Protein AF-A0A8J6U2T8-F1 (afdb_monomer)

InterPro domains:
  IPR003610 Carbohydrate binding module family 5/12 [PF02839] (162-206)
  IPR036573 Carbohydrate-binding module superfamily 5/12 [SSF51055] (162-208)

Solvent-accessible surface area (backbone atoms only — not comparable to full-atom values): 15143 Å² total; per-residue (Å²): 86,35,30,32,63,33,42,68,64,42,46,72,63,34,35,92,80,49,62,88,64,52,73,71,38,78,48,78,32,88,63,67,55,53,56,51,49,44,81,35,64,41,100,82,74,42,78,30,73,89,73,31,51,71,39,79,52,50,52,78,40,68,81,55,32,55,79,68,50,36,28,46,56,46,84,65,91,74,53,77,82,52,29,51,66,46,90,88,52,64,43,76,41,80,89,79,60,29,29,31,44,57,76,43,73,56,52,71,68,56,43,52,50,50,54,49,52,49,52,51,49,52,53,48,52,53,51,51,53,53,49,50,55,52,48,52,52,52,52,36,53,56,54,58,66,55,81,52,60,56,63,45,58,80,46,41,86,63,42,51,68,70,60,68,72,41,78,45,47,60,63,43,54,26,28,42,70,58,89,92,46,77,45,45,30,29,26,63,45,69,45,64,37,45,89,87,52,46,58,84,77,32,61,64,40,18,42,78,62,66,55,94,89,64,64,50,53,67,67,84,39,89,53,76,85,42,27,39,38,56,69,44,58,24,12,50,87,41,82,88,41,59,38,31,29,28,68,34,68,65,40,56,64,50,65,83,82,36,49,88,45,38,42,81,106

Foldseek 3Di:
DKKAQAAPVQCVFVCVQCPPPDHRGIDDDPADDQKGWAFDADPVRHTDPVLTDIDRCRRPDPVVQVVSRMAEEDEDDDDPLFKDWDPVAWDQDPVVRHIYTDIDTDDPVVSVVVVVVVVVVVVVVVVVVVCVVVVLVVLLVVLLPDPDLVVNQVVVVSAAADDAQDFDDFSRWHWFDDDPDIFIKTFHHTDGHHPCPGQVQCCLGIDTRDDPPQAAADDQDPDQSNFAAAQRWHAPPDSPHFIKGAHHHSHRDDCVRCVVRIDTD

Radius of gyration: 40.67 Å; Cα contacts (8 Å, |Δi|>4): 423; chains: 1; bounding box: 70×44×110 Å

Structure (mmCIF, N/CA/C/O backbone):
data_AF-A0A8J6U2T8-F1
#
_entry.id   AF-A0A8J6U2T8-F1
#
loop_
_atom_site.group_PDB
_atom_site.id
_atom_site.type_symbol
_atom_site.label_atom_id
_atom_site.label_alt_id
_atom_site.label_comp_id
_atom_site.label_asym_id
_atom_site.label_entity_id
_atom_site.label_seq_id
_atom_site.pdbx_PDB_ins_code
_atom_site.Cartn_x
_atom_site.Cartn_y
_atom_site.Cartn_z
_atom_site.occupancy
_atom_site.B_iso_or_equiv
_atom_site.auth_seq_id
_atom_site.auth_comp_id
_atom_site.auth_asym_id
_atom_site.auth_atom_id
_atom_site.pdbx_PDB_model_num
ATOM 1 N N . MET A 1 1 ? 8.841 12.454 -34.733 1.00 92.50 1 MET A N 1
ATOM 2 C CA . MET A 1 1 ? 10.054 13.278 -34.953 1.00 92.50 1 MET A CA 1
ATOM 3 C C . MET A 1 1 ? 10.560 12.937 -36.341 1.00 92.50 1 MET A C 1
ATOM 5 O O . MET A 1 1 ? 10.479 11.769 -36.691 1.00 92.50 1 MET A O 1
ATOM 9 N N . LYS A 1 2 ? 11.042 13.907 -37.121 1.00 94.69 2 LYS A N 1
ATOM 10 C CA . LYS A 1 2 ? 11.642 13.643 -38.441 1.00 94.69 2 LYS A CA 1
ATOM 11 C C . LYS A 1 2 ? 13.089 14.109 -38.477 1.00 94.69 2 LYS A C 1
ATOM 13 O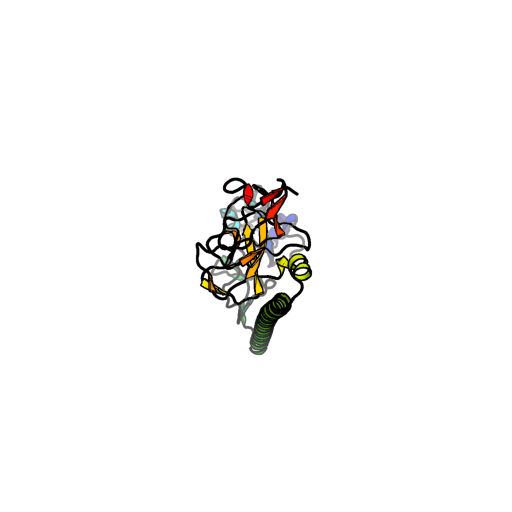 O . LYS A 1 2 ? 13.477 14.946 -37.662 1.00 94.69 2 LYS A O 1
ATOM 18 N N . ALA A 1 3 ? 13.871 13.586 -39.403 1.00 96.56 3 ALA A N 1
ATOM 19 C CA . ALA A 1 3 ? 15.235 14.022 -39.644 1.00 96.56 3 ALA A CA 1
ATOM 20 C C . ALA A 1 3 ? 15.535 14.121 -41.139 1.00 96.56 3 ALA A C 1
ATOM 22 O O . ALA A 1 3 ? 14.747 13.659 -41.960 1.00 96.56 3 ALA A O 1
ATOM 23 N N . ILE A 1 4 ? 16.647 14.773 -41.465 1.00 95.69 4 ILE A N 1
ATOM 24 C CA . ILE A 1 4 ? 17.164 14.974 -42.822 1.00 95.69 4 ILE A CA 1
ATOM 25 C C . ILE A 1 4 ? 18.694 14.947 -42.786 1.00 95.69 4 ILE A C 1
ATOM 27 O O . ILE A 1 4 ? 19.297 15.385 -41.802 1.00 95.69 4 ILE A O 1
ATOM 31 N N . ILE A 1 5 ? 19.321 14.477 -43.865 1.00 96.25 5 ILE A N 1
ATOM 32 C CA . ILE A 1 5 ? 20.756 14.663 -44.112 1.00 96.25 5 ILE A CA 1
ATOM 33 C C . ILE A 1 5 ? 20.942 16.029 -44.777 1.00 96.25 5 ILE A C 1
ATOM 35 O O . ILE A 1 5 ? 20.456 16.251 -45.882 1.00 96.25 5 ILE A O 1
ATOM 39 N N . ALA A 1 6 ? 21.637 16.955 -44.118 1.00 94.06 6 ALA A N 1
ATOM 40 C CA . ALA A 1 6 ? 21.805 18.313 -44.622 1.00 94.06 6 ALA A CA 1
ATOM 41 C C . ALA A 1 6 ? 22.654 18.335 -45.904 1.00 94.06 6 ALA A C 1
ATOM 43 O O . ALA A 1 6 ? 23.868 18.127 -45.857 1.00 94.06 6 ALA A O 1
ATOM 44 N N . THR A 1 7 ? 22.048 18.635 -47.052 1.00 93.19 7 THR A N 1
ATOM 45 C CA . THR A 1 7 ? 22.799 18.836 -48.299 1.00 93.19 7 THR A CA 1
ATOM 46 C C . THR A 1 7 ? 23.376 20.254 -48.388 1.00 93.19 7 THR A C 1
ATOM 48 O O . THR A 1 7 ? 23.010 21.157 -47.628 1.00 93.19 7 THR A O 1
ATOM 51 N N . ALA A 1 8 ? 24.283 20.484 -49.343 1.00 91.50 8 ALA A N 1
ATOM 52 C CA . ALA A 1 8 ? 24.818 21.822 -49.608 1.00 91.50 8 ALA A CA 1
ATOM 53 C C . ALA A 1 8 ? 23.713 22.820 -50.010 1.00 91.50 8 ALA A C 1
ATOM 55 O O . ALA A 1 8 ? 23.707 23.956 -49.531 1.00 91.50 8 ALA A O 1
ATOM 56 N N . LEU A 1 9 ? 22.749 22.379 -50.828 1.00 90.38 9 LEU A N 1
ATOM 57 C CA . LEU A 1 9 ? 21.604 23.193 -51.242 1.00 90.38 9 LEU A CA 1
ATOM 58 C C . LEU A 1 9 ? 20.655 23.453 -50.069 1.00 90.38 9 LEU A C 1
ATOM 60 O O . LEU A 1 9 ? 20.241 24.596 -49.868 1.00 90.38 9 LEU A O 1
ATOM 64 N N . ASP A 1 10 ? 20.371 22.444 -49.239 1.00 91.94 10 ASP A N 1
ATOM 65 C CA . ASP A 1 10 ? 19.533 22.647 -48.055 1.00 91.94 10 ASP A CA 1
ATOM 66 C C . ASP A 1 10 ? 20.149 23.679 -47.118 1.00 91.94 10 ASP A C 1
ATOM 68 O O . ASP A 1 10 ? 19.453 24.575 -46.645 1.00 91.94 10 ASP A O 1
ATOM 72 N N . LYS A 1 11 ? 21.463 23.614 -46.882 1.00 91.56 11 LYS A N 1
ATOM 73 C CA . LYS A 1 11 ? 22.155 24.622 -46.072 1.00 91.56 11 LYS A CA 1
ATOM 74 C C . LYS A 1 11 ? 22.075 26.015 -46.682 1.00 91.56 11 LYS A C 1
ATOM 76 O O . LYS A 1 11 ? 21.844 26.973 -45.950 1.00 91.56 11 LYS A O 1
ATOM 81 N N . GLN A 1 12 ? 22.264 26.138 -47.994 1.00 90.94 12 GLN A N 1
ATOM 82 C CA . GLN A 1 12 ? 22.219 27.426 -48.683 1.00 90.94 12 GLN A CA 1
ATOM 83 C C . GLN A 1 12 ? 20.837 28.084 -48.579 1.00 90.94 12 GLN A C 1
ATOM 85 O O . GLN A 1 12 ? 20.744 29.296 -48.387 1.00 90.94 12 GLN A O 1
ATOM 90 N N . TYR A 1 13 ? 19.767 27.297 -48.700 1.00 90.25 13 TYR A N 1
ATOM 91 C CA . TYR A 1 13 ? 18.408 27.819 -48.844 1.00 90.25 13 TYR A CA 1
ATOM 92 C C . TYR A 1 13 ? 17.542 27.713 -47.583 1.00 90.25 13 TYR A C 1
ATOM 94 O O . TYR A 1 13 ? 16.553 28.436 -47.475 1.00 90.25 13 TYR A O 1
ATOM 102 N N . ASN A 1 14 ? 17.932 26.885 -46.612 1.00 92.50 14 ASN A N 1
ATOM 103 C CA . ASN A 1 14 ? 17.219 26.645 -45.353 1.00 92.50 14 ASN A CA 1
ATOM 104 C C . ASN A 1 14 ? 18.110 26.897 -44.121 1.00 92.50 14 ASN A C 1
ATOM 106 O O . ASN A 1 14 ? 17.902 26.306 -43.057 1.00 92.50 14 ASN A O 1
ATOM 110 N N . ALA A 1 15 ? 19.089 27.804 -44.236 1.00 90.56 15 ALA A N 1
ATOM 111 C CA . ALA A 1 15 ? 20.036 28.149 -43.170 1.00 90.56 15 ALA A CA 1
ATOM 112 C C . ALA A 1 15 ? 19.361 28.505 -41.831 1.00 90.56 15 ALA A C 1
ATOM 114 O O . ALA A 1 15 ? 19.893 28.184 -40.773 1.00 90.56 15 ALA A O 1
ATOM 115 N N . ALA A 1 16 ? 18.163 29.103 -41.859 1.00 91.12 16 ALA A N 1
ATOM 116 C CA . ALA A 1 16 ? 17.398 29.431 -40.653 1.00 91.12 16 ALA A CA 1
ATOM 117 C C . ALA A 1 16 ? 17.015 28.197 -39.806 1.00 91.12 16 ALA A C 1
ATOM 119 O O . ALA A 1 16 ? 16.854 28.316 -38.594 1.00 91.12 16 ALA A O 1
ATOM 120 N N . TYR A 1 17 ? 16.882 27.020 -40.427 1.00 92.06 17 TYR A N 1
ATOM 121 C CA . TYR A 1 17 ? 16.529 25.765 -39.755 1.00 92.06 17 TYR A CA 1
ATOM 122 C C . TYR A 1 17 ? 17.744 24.866 -39.498 1.00 92.06 17 TYR A C 1
ATOM 124 O O . TYR A 1 17 ? 17.791 24.160 -38.488 1.00 92.06 17 TYR A O 1
ATOM 132 N N . LEU A 1 18 ? 18.730 24.888 -40.399 1.00 92.31 18 LEU A N 1
ATOM 133 C CA . LEU A 1 18 ? 19.925 24.046 -40.303 1.00 92.31 18 LEU A CA 1
ATOM 134 C C . LEU A 1 18 ? 21.062 24.694 -39.501 1.00 92.31 18 LEU A C 1
ATOM 136 O O . LEU A 1 18 ? 21.858 23.980 -38.890 1.00 92.31 18 LEU A O 1
ATOM 140 N N . GLY A 1 19 ? 21.117 26.025 -39.433 1.00 88.81 19 GLY A N 1
ATOM 141 C CA . GLY A 1 19 ? 22.146 26.770 -38.710 1.00 88.81 19 GLY A CA 1
ATOM 142 C C . GLY A 1 19 ? 23.559 26.334 -39.107 1.00 88.81 19 GLY A C 1
ATOM 143 O O . GLY A 1 19 ? 23.904 26.294 -40.287 1.00 88.81 19 GLY A O 1
ATOM 144 N N . ASN A 1 20 ? 24.358 25.958 -38.105 1.00 87.56 20 ASN A N 1
ATOM 145 C CA . ASN A 1 20 ? 25.748 25.525 -38.279 1.00 87.56 20 ASN A CA 1
ATOM 146 C C . ASN A 1 20 ? 25.910 24.027 -38.598 1.00 87.56 20 ASN A C 1
ATOM 148 O O . ASN A 1 20 ? 27.036 23.542 -38.573 1.00 87.56 20 ASN A O 1
ATOM 152 N N . ALA A 1 21 ? 24.830 23.286 -38.881 1.00 90.62 21 ALA A N 1
ATOM 153 C CA . ALA A 1 21 ? 24.919 21.869 -39.250 1.00 90.62 21 ALA A CA 1
ATOM 154 C C . ALA A 1 21 ? 25.908 21.666 -40.410 1.00 90.62 21 ALA A C 1
ATOM 156 O O . ALA A 1 21 ? 25.917 22.453 -41.354 1.00 90.62 21 ALA A O 1
ATOM 157 N N . GLU A 1 22 ? 26.757 20.645 -40.363 1.00 93.56 22 GLU A N 1
ATOM 158 C CA . GLU A 1 22 ? 27.705 20.347 -41.443 1.00 93.56 22 GLU A CA 1
ATOM 159 C C . GLU A 1 22 ? 26.996 19.691 -42.636 1.00 93.56 22 GLU A C 1
ATOM 161 O O . GLU A 1 22 ? 25.947 19.064 -42.475 1.00 93.56 22 GLU A O 1
ATOM 166 N N . VAL A 1 23 ? 27.543 19.843 -43.848 1.00 93.88 23 VAL A N 1
ATOM 167 C CA . VAL A 1 23 ? 27.009 19.111 -45.010 1.00 93.88 23 VAL A CA 1
ATOM 168 C C . VAL A 1 23 ? 27.217 17.615 -44.767 1.00 93.88 23 VAL A C 1
ATOM 170 O O . VAL A 1 23 ? 28.311 17.205 -44.397 1.00 93.88 23 VAL A O 1
ATOM 173 N N . GLY A 1 24 ? 26.170 16.813 -44.952 1.00 92.88 24 GLY A N 1
ATOM 174 C CA . GLY A 1 24 ? 26.158 15.381 -44.647 1.00 92.88 24 GLY A CA 1
ATOM 175 C C . GLY A 1 24 ? 25.771 15.043 -43.203 1.00 92.88 24 GLY A C 1
ATOM 176 O O . GLY A 1 24 ? 25.523 13.878 -42.908 1.00 92.88 24 GLY A O 1
ATOM 177 N N . SER A 1 25 ? 25.664 16.032 -42.307 1.00 94.44 25 SER A N 1
ATOM 178 C CA . SER A 1 25 ? 25.195 15.790 -40.938 1.00 94.44 25 SER A CA 1
ATOM 179 C C . SER A 1 25 ? 23.683 15.575 -40.887 1.00 94.44 25 SER A C 1
ATOM 181 O O . SER A 1 25 ? 22.925 16.138 -41.683 1.00 94.44 25 SER A O 1
ATOM 183 N N . ILE A 1 26 ? 23.235 14.768 -39.926 1.00 95.88 26 ILE A N 1
ATOM 184 C CA . ILE A 1 26 ? 21.815 14.499 -39.712 1.00 95.88 26 ILE A CA 1
ATOM 185 C C . ILE A 1 26 ? 21.243 15.546 -38.763 1.00 95.88 26 ILE A C 1
ATOM 187 O O . ILE A 1 26 ? 21.737 15.747 -37.651 1.00 95.88 26 ILE A O 1
ATOM 191 N N . LYS A 1 27 ? 20.166 16.207 -39.189 1.00 95.31 27 LYS A N 1
ATOM 192 C CA . LYS A 1 27 ? 19.421 17.160 -38.367 1.00 95.31 27 LYS A CA 1
ATOM 193 C C . LYS A 1 27 ? 18.057 16.593 -38.013 1.00 95.31 27 LYS A C 1
ATOM 195 O O . LYS A 1 27 ? 17.275 16.274 -38.902 1.00 95.31 27 LYS A O 1
ATOM 200 N N . THR A 1 28 ? 17.748 16.535 -36.720 1.00 94.62 28 THR A N 1
ATOM 201 C CA . THR A 1 28 ? 16.433 16.123 -36.216 1.00 94.62 28 THR A CA 1
ATOM 202 C C . THR A 1 28 ? 15.527 17.325 -35.948 1.00 94.62 28 THR A C 1
ATOM 204 O O . THR A 1 28 ? 15.965 18.417 -35.573 1.00 94.62 28 THR A O 1
ATOM 207 N N . PHE A 1 29 ? 14.228 17.106 -36.127 1.00 93.62 29 PHE A N 1
ATOM 208 C CA . PHE A 1 29 ? 13.167 18.084 -35.953 1.00 93.62 29 PHE A CA 1
ATOM 209 C C . PHE A 1 29 ? 12.038 17.471 -35.117 1.00 93.62 29 PHE A C 1
ATOM 211 O O . PHE A 1 29 ? 11.291 16.596 -35.567 1.00 93.62 29 PHE A O 1
ATOM 218 N N . ILE A 1 30 ? 11.885 17.958 -33.879 1.00 91.88 30 ILE A N 1
ATOM 219 C CA . ILE A 1 30 ? 10.731 17.629 -33.018 1.00 91.88 30 ILE A CA 1
ATOM 220 C C . ILE A 1 30 ? 9.443 18.184 -33.640 1.00 91.88 30 ILE A C 1
ATOM 222 O O . ILE A 1 30 ? 8.387 17.560 -33.574 1.00 91.88 30 ILE A O 1
ATOM 226 N N . ARG A 1 31 ? 9.538 19.357 -34.273 1.00 89.88 31 ARG A N 1
ATOM 227 C CA . ARG A 1 31 ? 8.462 19.988 -35.039 1.00 89.88 31 ARG A CA 1
ATOM 228 C C . ARG A 1 31 ? 8.982 20.321 -36.425 1.00 89.88 31 ARG A C 1
ATOM 230 O O . ARG A 1 31 ? 10.058 20.902 -36.541 1.00 89.88 31 ARG A O 1
ATOM 237 N N . MET A 1 32 ? 8.197 19.989 -37.443 1.00 91.00 32 MET A N 1
ATOM 238 C CA . MET A 1 32 ? 8.563 20.282 -38.824 1.00 91.00 32 MET A CA 1
ATOM 239 C C . MET A 1 32 ? 8.721 21.795 -39.060 1.00 91.00 32 MET A C 1
ATOM 241 O O . MET A 1 32 ? 7.930 22.574 -38.504 1.00 91.00 32 MET A O 1
ATOM 245 N N . PRO A 1 33 ? 9.713 22.210 -39.875 1.00 91.31 33 PRO A N 1
ATOM 246 C CA . PRO A 1 33 ? 9.855 23.585 -40.346 1.00 91.31 33 PRO A CA 1
ATOM 247 C C . PRO A 1 33 ? 8.539 24.125 -40.912 1.00 91.31 33 PRO A C 1
ATOM 249 O O . PRO A 1 33 ? 7.808 23.396 -41.581 1.00 91.31 33 PRO A O 1
ATOM 252 N N . LYS A 1 34 ? 8.222 25.397 -40.632 1.00 88.81 34 LYS A N 1
ATOM 253 C CA . LYS A 1 34 ? 7.018 26.046 -41.185 1.00 88.81 34 LYS A CA 1
ATOM 254 C C . LYS A 1 34 ? 7.140 26.200 -42.699 1.00 88.81 34 LYS A C 1
ATOM 256 O O . LYS A 1 34 ? 6.213 25.876 -43.425 1.00 88.81 34 LYS A O 1
ATOM 261 N N . ASP A 1 35 ? 8.325 26.598 -43.131 1.00 89.00 35 ASP A N 1
ATOM 262 C CA . ASP A 1 35 ? 8.716 26.762 -44.521 1.00 89.00 35 ASP A CA 1
ATOM 263 C C . ASP A 1 35 ? 9.915 25.873 -44.815 1.00 89.00 35 ASP A C 1
ATOM 265 O O . ASP A 1 35 ? 10.810 25.752 -43.981 1.00 89.00 35 ASP A O 1
ATOM 269 N N . TRP A 1 36 ? 9.964 25.294 -46.009 1.00 91.81 36 TRP A N 1
ATOM 270 C CA . TRP A 1 36 ? 11.165 24.641 -46.521 1.00 91.81 36 TRP A CA 1
ATOM 271 C C . TRP A 1 36 ? 11.290 24.901 -48.016 1.00 91.81 36 TRP A C 1
ATOM 273 O O . TRP A 1 36 ? 10.295 24.861 -48.747 1.00 91.81 36 TRP A O 1
ATOM 283 N N . ARG A 1 37 ? 12.512 25.182 -48.463 1.00 91.50 37 ARG A N 1
ATOM 284 C CA . ARG A 1 37 ? 12.869 25.371 -49.865 1.00 91.50 37 ARG A CA 1
ATOM 285 C C . ARG A 1 37 ? 13.627 24.145 -50.355 1.00 91.50 37 ARG A C 1
ATOM 287 O O . ARG A 1 37 ? 14.756 23.911 -49.939 1.00 91.50 37 ARG A O 1
ATOM 294 N N . HIS A 1 38 ? 13.005 23.391 -51.249 1.00 90.75 38 HIS A N 1
ATOM 295 C CA . HIS A 1 38 ? 13.611 22.262 -51.940 1.00 90.75 38 HIS A CA 1
ATOM 296 C C . HIS A 1 38 ? 14.088 22.718 -53.321 1.00 90.75 38 HIS A C 1
ATOM 298 O O . HIS A 1 38 ? 13.307 23.287 -54.088 1.00 90.75 38 HIS A O 1
ATOM 304 N N . ILE A 1 39 ? 15.373 22.515 -53.612 1.00 89.81 39 ILE A N 1
ATOM 305 C CA . ILE A 1 39 ? 15.997 22.917 -54.875 1.00 89.81 39 ILE A CA 1
ATOM 306 C C . ILE A 1 39 ? 16.558 21.692 -55.579 1.00 89.81 39 ILE A C 1
ATOM 308 O O . ILE A 1 39 ? 17.396 20.988 -55.022 1.00 89.81 39 ILE A O 1
ATOM 312 N N . VAL A 1 40 ? 16.132 21.515 -56.825 1.00 88.31 40 VAL A N 1
ATOM 313 C CA . VAL A 1 40 ? 16.680 20.554 -57.780 1.00 88.31 40 VAL A CA 1
ATOM 314 C C . VAL A 1 40 ? 17.373 21.344 -58.883 1.00 88.31 40 VAL A C 1
ATOM 316 O O . VAL A 1 40 ? 16.851 22.358 -59.355 1.00 88.31 40 VAL A O 1
ATOM 319 N N . LEU A 1 41 ? 18.573 20.909 -59.260 1.00 89.38 41 LEU A N 1
ATOM 320 C CA . LEU A 1 41 ? 19.310 21.491 -60.375 1.00 89.38 41 LEU A CA 1
ATOM 321 C C . LEU A 1 41 ? 19.114 20.630 -61.625 1.00 89.38 41 LEU A C 1
ATOM 323 O O . LEU A 1 41 ? 19.088 19.404 -61.528 1.00 89.38 41 LEU A O 1
ATOM 327 N N . ASP A 1 42 ? 18.974 21.276 -62.776 1.00 90.81 42 ASP A N 1
ATOM 328 C CA . ASP A 1 42 ? 18.943 20.620 -64.078 1.00 90.81 42 ASP A CA 1
ATOM 329 C C . ASP A 1 42 ? 20.349 20.180 -64.531 1.00 90.81 42 ASP A C 1
ATOM 331 O O . ASP A 1 42 ? 21.361 20.416 -63.862 1.00 90.81 42 ASP A O 1
ATOM 335 N N . GLU A 1 43 ? 20.424 19.549 -65.703 1.00 91.88 43 GLU A N 1
ATOM 336 C CA . GLU A 1 43 ? 21.676 19.078 -66.313 1.00 91.88 43 GLU A CA 1
ATOM 337 C C . GLU A 1 43 ? 22.716 20.189 -66.569 1.00 91.88 43 GLU A C 1
ATOM 339 O O . GLU A 1 43 ? 23.907 19.903 -66.686 1.00 91.88 43 GLU A O 1
ATOM 344 N N . ASN A 1 44 ? 22.293 21.457 -66.601 1.00 93.06 44 ASN A N 1
ATOM 345 C CA . ASN A 1 44 ? 23.145 22.633 -66.788 1.00 93.06 44 ASN A CA 1
ATOM 346 C C . ASN A 1 44 ? 23.459 23.347 -65.461 1.00 93.06 44 ASN A C 1
ATOM 348 O O . ASN A 1 44 ? 23.949 24.484 -65.462 1.00 93.06 44 ASN A O 1
ATOM 352 N N . ASN A 1 45 ? 23.187 22.693 -64.325 1.00 87.06 45 ASN A N 1
ATOM 353 C CA . ASN A 1 45 ? 23.392 23.218 -62.976 1.00 87.06 45 ASN A CA 1
ATOM 354 C C . ASN A 1 45 ? 22.587 24.510 -62.701 1.00 87.06 45 ASN A C 1
ATOM 356 O O . ASN A 1 45 ? 22.987 25.338 -61.878 1.00 87.06 45 ASN A O 1
ATOM 360 N N . GLN A 1 46 ? 21.465 24.709 -63.403 1.00 89.62 46 GLN A N 1
ATOM 361 C CA . GLN A 1 46 ? 20.488 25.772 -63.144 1.00 89.62 46 GLN A CA 1
ATOM 362 C C . GLN A 1 46 ? 19.321 25.226 -62.319 1.00 89.62 46 GLN A C 1
ATOM 364 O O . GLN A 1 46 ? 19.081 24.028 -62.294 1.00 89.62 46 GLN A O 1
ATOM 369 N N . ILE A 1 47 ? 18.580 26.094 -61.624 1.00 87.69 47 ILE A N 1
ATOM 370 C CA . ILE A 1 47 ? 17.411 25.656 -60.844 1.00 87.69 47 ILE A CA 1
ATOM 371 C C . ILE A 1 47 ? 16.327 25.145 -61.797 1.00 87.69 47 ILE A C 1
ATOM 373 O O . ILE A 1 47 ? 15.749 25.933 -62.554 1.00 87.69 47 ILE A O 1
ATOM 377 N N . ASP A 1 48 ? 15.990 23.862 -61.682 1.00 90.44 48 ASP A N 1
ATOM 378 C CA . ASP A 1 48 ? 14.829 23.288 -62.346 1.00 90.44 48 ASP A CA 1
ATOM 379 C C . ASP A 1 48 ? 13.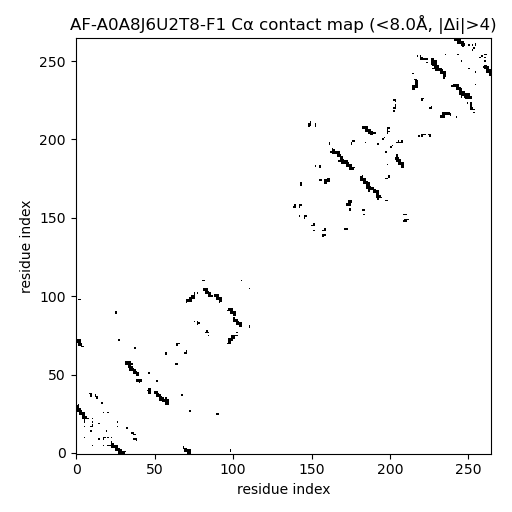565 23.804 -61.648 1.00 90.44 48 ASP A C 1
ATOM 381 O O . ASP A 1 48 ? 13.227 23.407 -60.531 1.00 90.44 48 ASP A O 1
ATOM 385 N N . LYS A 1 49 ? 12.859 24.731 -62.299 1.00 85.44 49 LYS A N 1
ATOM 386 C CA . LYS A 1 49 ? 11.641 25.350 -61.755 1.00 85.44 49 LYS A CA 1
ATOM 387 C C . LYS A 1 49 ? 10.448 24.396 -61.700 1.00 85.44 49 LYS A C 1
ATOM 389 O O . LYS A 1 49 ? 9.500 24.700 -60.982 1.00 85.44 49 LYS A O 1
ATOM 394 N N . ALA A 1 50 ? 10.464 23.301 -62.459 1.00 85.44 50 ALA A N 1
ATOM 395 C CA . ALA A 1 50 ? 9.404 22.298 -62.431 1.00 85.44 50 ALA A CA 1
ATOM 396 C C . ALA A 1 50 ? 9.572 21.345 -61.239 1.00 85.44 50 ALA A C 1
ATOM 398 O O . ALA A 1 50 ? 8.576 20.914 -60.661 1.00 85.44 50 ALA A O 1
ATOM 399 N N . LEU A 1 51 ? 10.819 21.064 -60.850 1.00 83.31 51 LEU A N 1
ATOM 400 C CA . LEU A 1 51 ? 11.169 20.159 -59.748 1.00 83.31 51 LEU A CA 1
ATOM 401 C C . LEU A 1 51 ? 11.604 20.876 -58.457 1.00 83.31 51 LEU A C 1
ATOM 403 O O . LEU A 1 51 ? 11.935 20.218 -57.480 1.00 83.31 51 LEU A O 1
ATOM 407 N N . SER A 1 52 ? 11.604 22.210 -58.418 1.00 87.00 52 SER A N 1
ATOM 408 C CA . SER A 1 52 ? 11.937 22.995 -57.219 1.00 87.00 52 SER A CA 1
ATOM 409 C C . SER A 1 52 ? 10.716 23.706 -56.646 1.00 87.00 52 SER A C 1
ATOM 411 O O . SER A 1 52 ? 9.894 24.249 -57.383 1.00 87.00 52 SER A O 1
ATOM 413 N N . TRP A 1 53 ? 10.624 23.798 -55.318 1.00 87.25 53 TRP A N 1
ATOM 414 C CA . TRP A 1 53 ? 9.527 24.491 -54.633 1.00 87.25 53 TRP A CA 1
ATOM 415 C C . TRP A 1 53 ? 9.955 25.112 -53.301 1.00 87.25 53 TRP A C 1
ATOM 417 O O . TRP A 1 53 ? 10.924 24.709 -52.662 1.00 87.25 53 TRP A O 1
ATOM 427 N N . SER A 1 54 ? 9.188 26.101 -52.846 1.00 80.50 54 SER A N 1
ATOM 428 C CA . SER A 1 54 ? 9.297 26.690 -51.507 1.00 80.50 54 SER A CA 1
ATOM 429 C C . SER A 1 54 ? 7.907 27.050 -50.994 1.00 80.50 54 SER A C 1
ATOM 431 O O . SER A 1 54 ? 7.176 27.732 -51.716 1.00 80.50 54 SER A O 1
ATOM 433 N N . SER A 1 55 ? 7.516 26.616 -49.787 1.00 72.44 55 SER A N 1
ATOM 434 C CA . SER A 1 55 ? 6.158 26.903 -49.288 1.00 72.44 55 SER A CA 1
ATOM 435 C C . SER A 1 55 ? 5.951 26.895 -47.765 1.00 72.44 55 SER A C 1
ATOM 437 O O . SER A 1 55 ? 6.364 25.938 -47.105 1.00 72.44 55 SER A O 1
ATOM 439 N N . ALA A 1 56 ? 5.091 27.835 -47.333 1.00 70.31 56 ALA A N 1
ATOM 440 C CA . ALA A 1 56 ? 4.220 27.915 -46.139 1.00 70.31 56 ALA A CA 1
ATOM 441 C C . ALA A 1 56 ? 3.759 26.607 -45.489 1.00 70.31 56 ALA A C 1
ATOM 443 O O . ALA A 1 56 ? 3.582 26.479 -44.277 1.00 70.31 56 ALA A O 1
ATOM 444 N N . PHE A 1 57 ? 3.414 25.666 -46.361 1.00 67.62 57 PHE A N 1
ATOM 445 C CA . PHE A 1 57 ? 2.592 24.512 -46.025 1.00 67.62 57 PHE A CA 1
ATOM 446 C C . PHE A 1 57 ? 3.416 23.249 -45.808 1.00 67.62 57 PHE A C 1
ATOM 448 O O . PHE A 1 57 ? 2.846 22.210 -45.481 1.00 67.62 57 PHE A O 1
ATOM 455 N N . PHE A 1 58 ? 4.748 23.328 -45.941 1.00 80.19 58 PHE A N 1
ATOM 456 C CA . PHE A 1 58 ? 5.628 22.173 -45.775 1.00 80.19 58 PHE A CA 1
ATOM 457 C C . PHE A 1 58 ? 5.385 21.471 -44.437 1.00 80.19 58 PHE A C 1
ATOM 459 O O . PHE A 1 58 ? 5.344 20.252 -44.378 1.00 80.19 58 PHE A O 1
ATOM 466 N N . ARG A 1 59 ? 5.101 22.219 -43.365 1.00 82.12 59 ARG A N 1
ATOM 467 C CA . ARG A 1 59 ? 4.795 21.645 -42.047 1.00 82.12 59 ARG A CA 1
ATOM 468 C C . ARG A 1 59 ? 3.617 20.663 -42.029 1.00 82.12 59 ARG A C 1
ATOM 470 O O . ARG A 1 59 ? 3.616 19.761 -41.195 1.00 82.12 59 ARG A O 1
ATOM 477 N N . THR A 1 60 ? 2.611 20.875 -42.872 1.00 79.75 60 THR A N 1
ATOM 478 C CA . THR A 1 60 ? 1.337 20.131 -42.873 1.00 79.75 60 THR A CA 1
ATOM 479 C C . THR A 1 60 ? 1.193 19.173 -44.053 1.00 79.75 60 THR A C 1
ATOM 481 O O . THR A 1 60 ? 0.300 18.338 -44.037 1.00 79.75 60 THR A O 1
ATOM 484 N N . ASP A 1 61 ? 2.050 19.297 -45.062 1.00 82.19 61 ASP A N 1
ATOM 485 C CA . ASP A 1 61 ? 2.016 18.517 -46.299 1.00 82.19 61 ASP A CA 1
ATOM 486 C C . ASP A 1 61 ? 3.023 17.358 -46.218 1.00 82.19 61 ASP A C 1
ATOM 488 O O . ASP A 1 61 ? 4.210 17.527 -46.504 1.00 82.19 61 ASP A O 1
ATOM 492 N N . THR A 1 62 ? 2.565 16.195 -45.747 1.00 82.38 62 THR A N 1
ATOM 493 C CA . THR A 1 62 ? 3.418 15.026 -45.477 1.00 82.38 62 THR A CA 1
ATOM 494 C C . THR A 1 62 ? 4.011 14.402 -46.733 1.00 82.38 62 THR A C 1
ATOM 496 O O . THR A 1 62 ? 5.123 13.880 -46.676 1.00 82.38 62 THR A O 1
ATOM 499 N N . ASP A 1 63 ? 3.322 14.498 -47.869 1.00 83.88 63 ASP A N 1
ATOM 500 C CA . ASP A 1 63 ? 3.766 13.894 -49.131 1.00 83.88 63 ASP A CA 1
ATOM 501 C C . ASP A 1 63 ? 5.039 14.574 -49.653 1.00 83.88 63 ASP A C 1
ATOM 503 O O . ASP A 1 63 ? 5.897 13.947 -50.275 1.00 83.88 63 ASP A O 1
ATOM 507 N N . LYS A 1 64 ? 5.228 15.857 -49.318 1.00 85.94 64 LYS A N 1
ATOM 508 C CA . LYS A 1 64 ? 6.447 16.608 -49.646 1.00 85.94 64 LYS A CA 1
ATOM 509 C C . LYS A 1 64 ? 7.628 16.307 -48.732 1.00 85.94 64 LYS A C 1
ATOM 511 O O . LYS A 1 64 ? 8.749 16.672 -49.084 1.00 85.94 64 LYS A O 1
ATOM 516 N N . HIS A 1 65 ? 7.418 15.686 -47.567 1.00 89.62 65 HIS A N 1
ATOM 517 C CA . HIS A 1 65 ? 8.494 15.444 -46.595 1.00 89.62 65 HIS A CA 1
ATOM 518 C C . HIS A 1 65 ? 9.543 14.497 -47.168 1.00 89.62 65 HIS A C 1
ATOM 520 O O . HIS A 1 65 ? 10.710 14.874 -47.224 1.00 89.62 65 HIS A O 1
ATOM 526 N N . ALA A 1 66 ? 9.123 13.331 -47.664 1.00 89.12 66 ALA A N 1
ATOM 527 C CA . ALA A 1 66 ? 10.035 12.330 -48.216 1.00 89.12 66 ALA A CA 1
ATOM 528 C C . ALA A 1 66 ? 10.807 12.865 -49.433 1.00 89.12 66 ALA A C 1
ATOM 530 O O . ALA A 1 66 ? 12.018 12.685 -49.530 1.00 89.12 66 ALA A O 1
ATOM 531 N N . ILE A 1 67 ? 10.126 13.605 -50.317 1.00 88.25 67 ILE A N 1
ATOM 532 C CA . ILE A 1 67 ? 10.745 14.215 -51.504 1.00 88.25 67 ILE A CA 1
ATOM 533 C C . ILE A 1 67 ? 11.804 15.251 -51.101 1.00 88.25 67 ILE A C 1
ATOM 535 O O . ILE A 1 67 ? 12.874 15.325 -51.698 1.00 88.25 67 ILE A O 1
ATOM 539 N N . ALA A 1 68 ? 11.542 16.016 -50.040 1.00 88.94 68 ALA A N 1
ATOM 540 C CA . ALA A 1 68 ? 12.507 16.946 -49.468 1.00 88.94 68 ALA A CA 1
ATOM 541 C C . ALA A 1 68 ? 13.605 16.265 -48.625 1.00 88.94 68 ALA A C 1
ATOM 543 O O . ALA A 1 68 ? 14.414 16.972 -48.033 1.00 88.94 68 ALA A O 1
ATOM 544 N N . GLY A 1 69 ? 13.640 14.930 -48.548 1.00 91.00 69 GLY A N 1
ATOM 545 C CA . GLY A 1 69 ? 14.638 14.167 -47.793 1.00 91.00 69 GLY A CA 1
ATOM 546 C C . GLY A 1 69 ? 14.334 14.010 -46.301 1.00 91.00 69 GLY A C 1
ATOM 547 O O . GLY A 1 69 ? 15.209 13.588 -45.545 1.00 91.00 69 GLY A O 1
ATOM 548 N N . PHE A 1 70 ? 13.120 14.348 -45.858 1.00 94.69 70 PHE A N 1
ATOM 549 C CA . PHE A 1 70 ? 12.693 14.170 -44.473 1.00 94.69 70 PHE A CA 1
ATOM 550 C C . PHE A 1 70 ? 12.042 12.812 -44.252 1.00 94.69 70 PHE A C 1
ATOM 552 O O . PHE A 1 70 ? 10.980 12.520 -44.805 1.00 94.69 70 PHE A O 1
ATOM 559 N N . TYR A 1 71 ? 12.611 12.049 -43.326 1.00 96.31 71 TYR A N 1
ATOM 560 C CA . TYR A 1 71 ? 12.107 10.738 -42.927 1.00 96.31 71 TYR A CA 1
ATOM 561 C C . TYR A 1 71 ? 11.904 10.663 -41.415 1.00 96.31 71 TYR A C 1
ATOM 563 O O . TYR A 1 71 ? 12.420 11.496 -40.664 1.00 96.31 71 TYR A O 1
ATOM 571 N N . ASP A 1 72 ? 11.096 9.708 -40.960 1.00 96.19 72 ASP A N 1
ATOM 572 C CA . ASP A 1 72 ? 10.827 9.532 -39.533 1.00 96.19 72 ASP A CA 1
ATOM 573 C C . ASP A 1 72 ? 12.060 9.035 -38.781 1.00 96.19 72 ASP A C 1
ATOM 575 O O . ASP A 1 72 ? 12.861 8.274 -39.315 1.00 96.19 72 ASP A O 1
ATOM 579 N N . VAL A 1 73 ? 12.207 9.489 -37.535 1.00 97.00 73 VAL A N 1
ATOM 580 C CA . VAL A 1 73 ? 13.207 8.963 -36.601 1.00 97.00 73 VAL A CA 1
ATOM 581 C C . VAL A 1 73 ? 12.553 7.865 -35.776 1.00 97.00 73 VAL A C 1
ATOM 583 O O . VAL A 1 73 ? 11.613 8.138 -35.024 1.00 97.00 73 VAL A O 1
ATOM 586 N N . VAL A 1 74 ? 13.048 6.641 -35.920 1.00 96.69 74 VAL A N 1
ATOM 587 C CA . VAL A 1 74 ? 12.506 5.433 -35.299 1.00 96.69 74 VAL A CA 1
ATOM 588 C C . VAL A 1 74 ? 13.557 4.827 -34.377 1.00 96.69 74 VAL A C 1
ATOM 590 O O . VAL A 1 74 ? 14.674 4.523 -34.796 1.00 96.69 74 VAL A O 1
ATOM 593 N N . VAL A 1 75 ? 13.193 4.634 -33.108 1.00 94.81 75 VAL A N 1
ATOM 594 C CA . VAL A 1 75 ? 14.014 3.864 -32.167 1.00 94.81 75 VAL A CA 1
ATOM 595 C C . VAL A 1 75 ? 13.937 2.391 -32.579 1.00 94.81 75 VAL A C 1
ATOM 597 O O . VAL A 1 75 ? 12.822 1.880 -32.713 1.00 94.81 75 VAL A O 1
ATOM 600 N N . PRO A 1 76 ? 15.074 1.713 -32.816 1.00 94.38 76 PRO A N 1
ATOM 601 C CA . PRO A 1 76 ? 15.065 0.315 -33.228 1.00 94.38 76 PRO A CA 1
ATOM 602 C C . PRO A 1 76 ? 14.477 -0.567 -32.120 1.00 94.38 76 PRO A C 1
ATOM 604 O O . PRO A 1 76 ? 14.518 -0.214 -30.942 1.00 94.38 76 PRO A O 1
ATOM 607 N N . ALA A 1 77 ? 13.959 -1.739 -32.482 1.00 94.62 77 ALA A N 1
ATOM 608 C CA . ALA A 1 77 ? 13.653 -2.767 -31.494 1.00 94.62 77 ALA A CA 1
ATOM 609 C C . ALA A 1 77 ? 14.962 -3.406 -31.004 1.00 94.62 77 ALA A C 1
ATOM 611 O O . ALA A 1 77 ? 15.805 -3.787 -31.813 1.00 94.62 77 ALA A O 1
ATOM 612 N N . TYR A 1 78 ? 15.129 -3.529 -29.689 1.00 94.19 78 TYR A N 1
ATOM 613 C CA . TYR A 1 78 ? 16.298 -4.153 -29.067 1.00 94.19 78 TYR A CA 1
ATOM 614 C C . TYR A 1 78 ? 15.921 -4.759 -27.712 1.00 94.19 78 TYR A C 1
ATOM 616 O O . TYR A 1 78 ? 14.912 -4.382 -27.109 1.00 94.19 78 TYR A O 1
ATOM 624 N N . ASN A 1 79 ? 16.725 -5.701 -27.221 1.00 92.12 79 ASN A N 1
ATOM 625 C CA . ASN A 1 79 ? 16.532 -6.276 -25.893 1.00 92.12 79 ASN A CA 1
ATOM 626 C C . ASN A 1 79 ? 17.178 -5.376 -24.831 1.00 92.12 79 ASN A C 1
ATOM 628 O O . ASN A 1 79 ? 18.392 -5.345 -24.697 1.00 92.12 79 ASN A O 1
ATOM 632 N N . THR A 1 80 ? 16.384 -4.678 -24.024 1.00 89.81 80 THR A N 1
ATOM 633 C CA . THR A 1 80 ? 16.886 -3.705 -23.034 1.00 89.81 80 THR A CA 1
ATOM 634 C C . THR A 1 80 ? 17.779 -4.299 -21.936 1.00 89.81 80 THR A C 1
ATOM 636 O O . THR A 1 80 ? 18.517 -3.559 -21.278 1.00 89.81 80 THR A O 1
ATOM 639 N N . GLN A 1 81 ? 17.736 -5.619 -21.731 1.00 87.06 81 GLN A N 1
ATOM 640 C CA . GLN A 1 81 ? 18.584 -6.314 -20.759 1.00 87.06 81 GLN A CA 1
ATOM 641 C C . GLN A 1 81 ? 19.995 -6.548 -21.300 1.00 87.06 81 GLN A C 1
ATOM 643 O O . GLN A 1 81 ? 20.968 -6.451 -20.556 1.00 87.06 81 GLN A O 1
ATOM 648 N N . THR A 1 82 ? 20.110 -6.834 -22.595 1.00 89.88 82 THR A N 1
ATOM 649 C CA . THR A 1 82 ? 21.352 -7.296 -23.231 1.00 89.88 82 THR A CA 1
ATOM 650 C C . THR A 1 82 ? 21.878 -6.341 -24.287 1.00 89.88 82 THR A C 1
ATOM 652 O O . THR A 1 82 ? 22.993 -6.525 -24.751 1.00 89.88 82 THR A O 1
ATOM 655 N N . GLN A 1 83 ? 21.122 -5.301 -24.628 1.00 94.62 83 GLN A N 1
ATOM 656 C CA . GLN A 1 83 ? 21.431 -4.362 -25.692 1.00 94.62 83 GLN A CA 1
ATOM 657 C C . GLN A 1 83 ? 21.092 -2.922 -25.313 1.00 94.62 83 GLN A C 1
ATOM 659 O O . GLN A 1 83 ? 20.247 -2.646 -24.457 1.00 94.62 83 GLN A O 1
ATOM 664 N N . TYR A 1 84 ? 21.720 -1.990 -26.015 1.00 92.69 84 TYR A N 1
ATOM 665 C CA . TYR A 1 84 ? 21.426 -0.564 -25.972 1.00 92.69 84 TYR A CA 1
ATOM 666 C C . TYR A 1 84 ? 21.556 0.046 -27.364 1.00 92.69 84 TYR A C 1
ATOM 668 O O . TYR A 1 84 ? 22.180 -0.528 -28.251 1.00 92.69 84 TYR A O 1
ATOM 676 N N . TYR A 1 85 ? 20.982 1.228 -27.549 1.00 94.44 85 TYR A N 1
ATOM 677 C CA . TYR A 1 85 ? 21.265 2.063 -28.710 1.00 94.44 85 TYR A CA 1
ATOM 678 C C . TYR A 1 85 ? 21.865 3.384 -28.249 1.00 94.44 85 TYR A C 1
ATOM 680 O O . TYR A 1 85 ? 21.669 3.805 -27.106 1.00 94.44 85 TYR A O 1
ATOM 688 N N . LEU A 1 86 ? 22.593 4.028 -29.152 1.00 91.75 86 LEU A N 1
ATOM 689 C CA . LEU A 1 86 ? 23.265 5.297 -28.909 1.00 91.75 86 LEU A CA 1
ATOM 690 C C . LEU A 1 86 ? 22.521 6.421 -29.645 1.00 91.75 86 LEU A C 1
ATOM 692 O O . LEU A 1 86 ? 22.601 6.493 -30.876 1.00 91.75 86 LEU A O 1
ATOM 696 N N . PRO A 1 87 ? 21.772 7.294 -28.939 1.00 90.06 87 PRO A N 1
ATOM 697 C CA . PRO A 1 87 ? 21.004 8.378 -29.558 1.00 90.06 87 PRO A CA 1
ATOM 698 C C . PRO A 1 87 ? 21.852 9.368 -30.372 1.00 90.06 87 PRO A C 1
ATOM 700 O O . PRO A 1 87 ? 21.331 10.081 -31.229 1.00 90.06 87 PRO A O 1
ATOM 703 N N . GLU A 1 88 ? 23.151 9.440 -30.103 1.00 89.81 88 GLU A N 1
ATOM 704 C CA . GLU A 1 88 ? 24.111 10.277 -30.816 1.00 89.81 88 GLU A CA 1
ATOM 705 C C . GLU A 1 88 ? 24.564 9.688 -32.160 1.00 89.81 88 GLU A C 1
ATOM 707 O O . GLU A 1 88 ? 25.077 10.427 -32.998 1.00 89.81 88 GLU A O 1
ATOM 712 N N . GLN A 1 89 ? 24.341 8.392 -32.402 1.00 93.25 89 GLN A N 1
ATOM 713 C CA . GLN A 1 89 ? 24.744 7.691 -33.628 1.00 93.25 89 GLN A CA 1
ATOM 714 C C . GLN A 1 89 ? 23.564 7.458 -34.579 1.00 93.25 89 GLN A C 1
ATOM 716 O O . GLN A 1 89 ? 23.378 6.371 -35.116 1.00 93.25 89 GLN A O 1
ATOM 721 N N . ILE A 1 90 ? 22.731 8.475 -34.790 1.00 95.56 90 ILE A N 1
ATOM 722 C CA . ILE A 1 90 ? 21.639 8.379 -35.763 1.00 95.56 90 ILE A CA 1
ATOM 723 C C . ILE A 1 90 ? 22.193 8.156 -37.181 1.00 95.56 90 ILE A C 1
ATOM 725 O O . ILE A 1 90 ? 23.157 8.807 -37.583 1.00 95.56 90 ILE A O 1
ATOM 729 N N . TYR A 1 91 ? 21.577 7.264 -37.954 1.00 96.00 91 TYR A N 1
ATOM 730 C CA . TYR A 1 91 ? 21.906 7.021 -39.361 1.00 96.00 91 TYR A CA 1
ATOM 731 C C . TYR A 1 91 ? 20.636 6.848 -40.198 1.00 96.00 91 TYR A C 1
ATOM 733 O O . TYR A 1 91 ? 19.549 6.658 -39.654 1.00 96.00 91 TYR A O 1
ATOM 741 N N . PHE A 1 92 ? 20.761 6.955 -41.523 1.00 97.06 92 PHE A N 1
ATOM 742 C CA . PHE A 1 92 ? 19.651 6.716 -42.445 1.00 97.06 92 PHE A CA 1
ATOM 743 C C . PHE A 1 92 ? 19.652 5.258 -42.911 1.00 97.06 92 PHE A C 1
ATOM 745 O O . PHE A 1 92 ? 20.585 4.825 -43.588 1.00 97.06 92 PHE A O 1
ATOM 752 N N . ASP A 1 93 ? 18.613 4.515 -42.544 1.00 96.19 93 ASP A N 1
ATOM 753 C CA . ASP A 1 93 ? 18.333 3.180 -43.056 1.00 96.19 93 ASP A CA 1
ATOM 754 C C . ASP A 1 93 ? 17.663 3.314 -44.427 1.00 96.19 93 ASP A C 1
ATOM 756 O O . ASP A 1 93 ? 16.496 3.696 -44.551 1.00 96.19 93 ASP A O 1
ATOM 760 N N . VAL A 1 94 ? 18.442 3.023 -45.466 1.00 93.88 94 VAL A N 1
ATOM 761 C CA . VAL A 1 94 ? 18.021 3.139 -46.864 1.00 93.88 94 VAL A CA 1
ATOM 762 C C . VAL A 1 94 ? 16.987 2.091 -47.267 1.00 93.88 94 VAL A C 1
ATOM 764 O O . VAL A 1 94 ? 16.233 2.337 -48.206 1.00 93.88 94 VAL A O 1
ATOM 767 N N . GLU A 1 95 ? 16.939 0.944 -46.588 1.00 95.12 95 GLU A N 1
ATOM 768 C CA . GLU A 1 95 ? 16.008 -0.140 -46.917 1.00 95.12 95 GLU A CA 1
ATOM 769 C C . GLU A 1 95 ? 14.609 0.183 -46.395 1.00 95.12 95 GLU A C 1
ATOM 771 O O . GLU A 1 95 ? 13.619 0.001 -47.104 1.00 95.12 95 GLU A O 1
ATOM 776 N N . ASN A 1 96 ? 14.535 0.726 -45.177 1.00 94.00 96 ASN A N 1
ATOM 777 C CA . ASN A 1 96 ? 13.274 1.066 -44.517 1.00 94.00 96 ASN A CA 1
ATOM 778 C C . ASN A 1 96 ? 12.868 2.540 -44.675 1.00 94.00 96 ASN A C 1
ATOM 780 O O . ASN A 1 96 ? 11.775 2.918 -44.254 1.00 94.00 96 ASN A O 1
ATOM 784 N N . LEU A 1 97 ? 13.723 3.371 -45.285 1.00 94.94 97 LEU A N 1
ATOM 785 C CA . LEU A 1 97 ? 13.519 4.811 -45.481 1.00 94.94 97 LEU A CA 1
ATOM 786 C C . LEU A 1 97 ? 13.200 5.546 -44.169 1.00 94.94 97 LEU A C 1
ATOM 788 O O . LEU A 1 97 ? 12.286 6.369 -44.093 1.00 94.94 97 LEU A O 1
ATOM 792 N N . VAL A 1 98 ? 13.965 5.253 -43.120 1.00 96.44 98 VAL A N 1
ATOM 793 C CA . VAL A 1 98 ? 13.845 5.889 -41.801 1.00 96.44 98 VAL A CA 1
ATOM 794 C C . VAL A 1 98 ? 15.214 6.271 -41.269 1.00 96.44 98 VAL A C 1
ATOM 796 O O . VAL A 1 98 ? 16.233 5.692 -41.631 1.00 96.44 98 VAL A O 1
ATOM 799 N N . PHE A 1 99 ? 15.252 7.244 -40.369 1.00 97.62 99 PHE A N 1
ATOM 800 C CA . PHE A 1 99 ? 16.419 7.447 -39.527 1.00 97.62 99 PHE A CA 1
ATOM 801 C C . PHE A 1 99 ? 16.308 6.564 -38.290 1.00 97.62 99 PHE A C 1
ATOM 803 O O . PHE A 1 99 ? 15.279 6.569 -37.616 1.00 97.62 99 PHE A O 1
ATOM 810 N N . THR A 1 100 ? 17.360 5.827 -37.964 1.00 97.12 100 THR A N 1
ATOM 811 C CA . THR A 1 100 ? 17.386 4.941 -36.797 1.00 97.12 100 THR A CA 1
ATOM 812 C C . THR A 1 100 ? 18.759 4.953 -36.126 1.00 97.12 100 THR A C 1
ATOM 814 O O . THR A 1 100 ? 19.610 5.775 -36.467 1.00 97.12 100 THR A O 1
ATOM 817 N N . TYR A 1 101 ? 18.954 4.099 -35.126 1.00 96.44 101 TYR A N 1
ATOM 818 C CA . TYR A 1 101 ? 20.152 4.049 -34.291 1.00 96.44 101 TYR A CA 1
ATOM 819 C C . TYR A 1 101 ? 20.780 2.656 -34.345 1.00 96.44 101 TYR A C 1
ATOM 821 O O . TYR A 1 101 ? 20.055 1.668 -34.487 1.00 96.44 101 TYR A O 1
ATOM 829 N N . PRO A 1 102 ? 22.112 2.536 -34.243 1.00 95.56 102 PRO A N 1
ATOM 830 C CA . PRO A 1 102 ? 22.758 1.245 -34.116 1.00 95.56 102 PRO A CA 1
ATOM 831 C C . PRO A 1 102 ? 22.406 0.631 -32.762 1.00 95.56 102 PRO A C 1
ATOM 833 O O . PRO A 1 102 ? 22.314 1.326 -31.748 1.00 95.56 102 PRO A O 1
ATOM 836 N N . VAL A 1 103 ? 22.213 -0.684 -32.768 1.00 95.75 103 VAL A N 1
ATOM 837 C CA . VAL A 1 103 ? 22.017 -1.484 -31.562 1.00 95.75 103 VAL A CA 1
ATOM 838 C C . VAL A 1 103 ? 23.334 -2.178 -31.241 1.00 95.75 103 VAL A C 1
ATOM 840 O O . VAL A 1 103 ? 23.952 -2.789 -32.112 1.00 95.75 103 VAL A O 1
ATOM 843 N N . HIS A 1 104 ? 23.752 -2.073 -29.989 1.00 93.56 104 HIS A N 1
ATOM 844 C CA . HIS A 1 104 ? 24.967 -2.665 -29.453 1.00 93.56 104 HIS A CA 1
ATOM 845 C C . HIS A 1 104 ? 24.613 -3.638 -28.338 1.00 93.56 104 HIS A C 1
ATOM 847 O O . HIS A 1 104 ? 23.689 -3.383 -27.568 1.00 93.56 104 HIS A O 1
ATOM 853 N N . ASP A 1 105 ? 25.377 -4.718 -28.221 1.00 94.88 105 ASP A N 1
ATOM 854 C CA . ASP A 1 105 ? 25.257 -5.644 -27.102 1.00 94.88 105 ASP A CA 1
ATOM 855 C C . ASP A 1 105 ? 26.036 -5.111 -25.888 1.00 94.88 105 ASP A C 1
ATOM 857 O O . ASP A 1 105 ? 27.137 -4.567 -26.017 1.00 94.88 105 ASP A O 1
ATOM 861 N N . PHE A 1 106 ? 25.473 -5.279 -24.694 1.00 92.25 106 PHE A N 1
ATOM 862 C CA . PHE A 1 106 ? 26.215 -5.121 -23.450 1.00 92.25 106 PHE A CA 1
ATOM 863 C C . PHE A 1 106 ? 27.276 -6.209 -23.335 1.00 92.25 106 PHE A C 1
ATOM 865 O O . PHE A 1 106 ? 27.087 -7.361 -23.732 1.00 92.25 106 PHE A O 1
ATOM 872 N N . THR A 1 107 ? 28.391 -5.857 -22.713 1.00 95.31 107 THR A N 1
ATOM 873 C CA . THR A 1 107 ? 29.373 -6.843 -22.276 1.00 95.31 107 THR A CA 1
ATOM 874 C C . THR A 1 107 ? 28.802 -7.695 -21.141 1.00 95.31 107 THR A C 1
ATOM 876 O O . THR A 1 107 ? 27.951 -7.249 -20.368 1.00 95.31 107 THR A O 1
ATOM 879 N N . GLN A 1 108 ? 29.319 -8.916 -20.975 1.00 93.06 108 GLN A N 1
ATOM 880 C CA . GLN A 1 108 ? 28.906 -9.786 -19.868 1.00 93.06 108 GLN A CA 1
ATOM 881 C C . GLN A 1 108 ? 29.096 -9.109 -18.499 1.00 93.06 108 GLN A C 1
ATOM 883 O O . GLN A 1 108 ? 28.244 -9.236 -17.629 1.00 93.06 108 GLN A O 1
ATOM 888 N N . ALA A 1 109 ? 30.171 -8.331 -18.328 1.00 94.50 109 ALA A N 1
ATOM 889 C CA . ALA A 1 109 ? 30.439 -7.606 -17.089 1.00 94.50 109 ALA A CA 1
ATOM 890 C C . ALA A 1 109 ? 29.381 -6.528 -16.785 1.00 94.50 109 ALA A C 1
ATOM 892 O O . ALA A 1 109 ? 29.021 -6.334 -15.626 1.00 94.50 109 ALA A O 1
ATOM 893 N N . GLU A 1 110 ? 28.864 -5.841 -17.806 1.00 93.50 110 GLU A N 1
ATOM 894 C CA . GLU A 1 110 ? 27.787 -4.856 -17.645 1.00 93.50 110 GLU A CA 1
ATOM 895 C C . GLU A 1 110 ? 26.451 -5.527 -17.320 1.00 93.50 110 GLU A C 1
ATOM 897 O O . 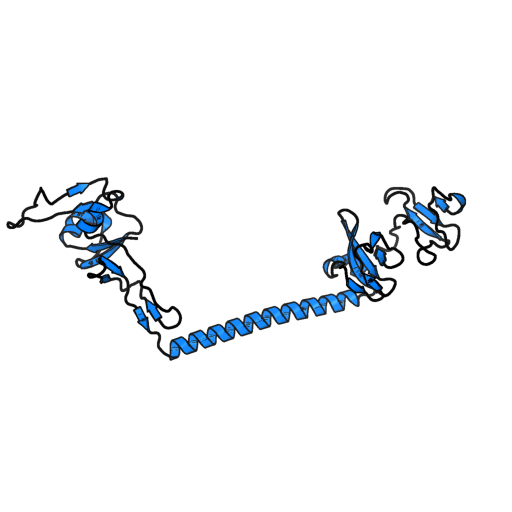GLU A 1 110 ? 25.709 -5.031 -16.473 1.00 93.50 110 GLU A O 1
ATOM 902 N N . ILE A 1 111 ? 26.157 -6.670 -17.948 1.00 92.12 111 ILE A N 1
ATOM 903 C CA . ILE A 1 111 ? 24.970 -7.477 -17.633 1.00 92.12 111 ILE A CA 1
ATOM 904 C C . ILE A 1 111 ? 25.035 -7.957 -16.179 1.00 92.12 111 ILE A C 1
ATOM 906 O O . ILE A 1 111 ? 24.077 -7.783 -15.427 1.00 92.12 111 ILE A O 1
ATOM 910 N N . ASP A 1 112 ? 26.178 -8.497 -15.753 1.00 93.56 112 ASP A N 1
ATOM 911 C CA . ASP A 1 112 ? 26.375 -8.984 -14.387 1.00 93.56 112 ASP A CA 1
ATOM 912 C C . ASP A 1 112 ? 26.275 -7.847 -13.357 1.00 93.56 112 ASP A C 1
ATOM 914 O O . ASP A 1 112 ? 25.681 -8.028 -12.292 1.00 93.56 112 ASP A O 1
ATOM 918 N N . ALA A 1 113 ? 26.812 -6.662 -13.672 1.00 93.00 113 ALA A N 1
ATOM 919 C CA . ALA A 1 113 ? 26.689 -5.478 -12.824 1.00 93.00 113 ALA A CA 1
ATOM 920 C C . ALA A 1 113 ? 25.224 -5.046 -12.665 1.00 93.00 113 ALA A C 1
ATOM 922 O O . ALA A 1 113 ? 24.767 -4.850 -11.540 1.00 93.00 113 ALA A O 1
ATOM 923 N N . LYS A 1 114 ? 24.462 -4.992 -13.764 1.00 90.31 114 LYS A N 1
ATOM 924 C CA . LYS A 1 114 ? 23.025 -4.682 -13.734 1.00 90.31 114 LYS A CA 1
ATOM 925 C C . LYS A 1 114 ? 22.230 -5.686 -12.908 1.00 90.31 114 LYS A C 1
ATOM 927 O O . LYS A 1 114 ? 21.442 -5.280 -12.061 1.00 90.31 114 LYS A O 1
ATOM 932 N N . LEU A 1 115 ? 22.464 -6.982 -13.116 1.00 91.31 115 LEU A N 1
ATOM 933 C CA . LEU A 1 115 ? 21.802 -8.047 -12.356 1.00 91.31 115 LEU A CA 1
ATOM 934 C C . LEU A 1 115 ? 22.141 -7.975 -10.865 1.00 91.31 115 LEU A C 1
ATOM 936 O O . LEU A 1 115 ? 21.298 -8.256 -10.014 1.00 91.31 115 LEU A O 1
ATOM 940 N N . LYS A 1 116 ? 23.380 -7.610 -10.525 1.00 94.88 116 LYS A N 1
ATOM 941 C CA . LYS A 1 116 ? 23.788 -7.403 -9.136 1.00 94.88 116 LYS A CA 1
ATOM 942 C C . LYS A 1 116 ? 23.051 -6.217 -8.514 1.00 94.88 116 LYS A C 1
ATOM 944 O O . LYS A 1 116 ? 22.544 -6.361 -7.404 1.00 94.88 116 LYS A O 1
ATOM 949 N N . ASP A 1 117 ? 22.978 -5.087 -9.209 1.00 94.25 117 ASP A N 1
ATOM 950 C CA . ASP A 1 117 ? 22.272 -3.895 -8.730 1.00 94.25 117 ASP A CA 1
ATOM 951 C C . ASP A 1 117 ? 20.768 -4.156 -8.581 1.00 94.25 117 ASP A C 1
ATOM 953 O O 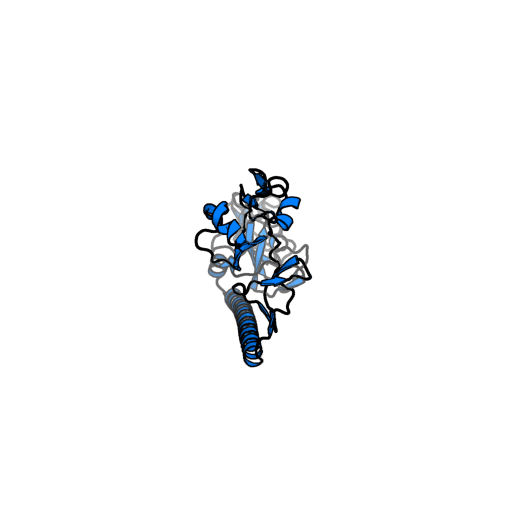. ASP A 1 117 ? 20.175 -3.777 -7.573 1.00 94.25 117 ASP A O 1
ATOM 957 N N . GLU A 1 118 ? 20.160 -4.880 -9.523 1.00 93.31 118 GLU A N 1
ATOM 958 C CA . GLU A 1 118 ? 18.765 -5.324 -9.444 1.00 93.31 118 GLU A CA 1
ATOM 959 C C . GLU A 1 118 ? 18.520 -6.181 -8.198 1.00 93.31 118 GLU A C 1
ATOM 961 O O . GLU A 1 118 ? 17.633 -5.867 -7.407 1.00 93.31 118 GLU A O 1
ATOM 966 N N . LYS A 1 119 ? 19.361 -7.193 -7.951 1.00 94.94 119 LYS A N 1
ATOM 967 C CA . LYS A 1 119 ? 19.259 -8.039 -6.750 1.00 94.94 119 LYS A CA 1
ATOM 968 C C . LYS A 1 119 ? 19.464 -7.264 -5.452 1.00 94.94 119 LYS A C 1
ATOM 970 O O . LYS A 1 119 ? 18.824 -7.568 -4.447 1.00 94.94 119 LYS A O 1
ATOM 975 N N . ILE A 1 120 ? 20.364 -6.281 -5.442 1.00 96.69 120 ILE A N 1
ATOM 976 C CA . ILE A 1 120 ? 20.561 -5.401 -4.283 1.00 96.69 120 ILE A CA 1
ATOM 977 C C . ILE A 1 120 ? 19.300 -4.568 -4.044 1.00 96.69 120 ILE A C 1
ATOM 979 O O . ILE A 1 120 ? 18.853 -4.464 -2.903 1.00 96.69 120 ILE A O 1
ATOM 983 N N . ASN A 1 121 ? 18.707 -4.011 -5.099 1.00 96.19 121 ASN A N 1
ATOM 984 C CA . ASN A 1 121 ? 17.479 -3.227 -5.002 1.00 96.19 121 ASN A CA 1
ATOM 985 C C . ASN A 1 121 ? 16.303 -4.082 -4.523 1.00 96.19 121 ASN A C 1
ATOM 987 O O . ASN A 1 121 ? 15.634 -3.686 -3.575 1.00 96.19 121 ASN A O 1
ATOM 991 N N . GLU A 1 122 ? 16.110 -5.275 -5.087 1.00 96.88 122 GLU A N 1
ATOM 992 C CA . GLU A 1 122 ? 15.095 -6.239 -4.644 1.00 96.88 122 GLU A CA 1
ATOM 993 C C . GLU A 1 122 ? 15.283 -6.600 -3.165 1.00 96.88 122 GLU A C 1
ATOM 995 O O . GLU A 1 122 ? 14.353 -6.489 -2.364 1.00 96.88 122 GLU A O 1
ATOM 1000 N N . SER A 1 123 ? 16.512 -6.948 -2.768 1.00 97.25 123 SER A N 1
ATOM 1001 C CA . SER A 1 123 ? 16.831 -7.256 -1.373 1.00 97.25 123 SER A CA 1
ATOM 1002 C C . SER A 1 123 ? 16.571 -6.071 -0.440 1.00 97.25 123 SER A C 1
ATOM 1004 O O . SER A 1 123 ? 16.144 -6.282 0.696 1.00 97.25 123 SER A O 1
ATOM 1006 N N . ASN A 1 124 ? 16.843 -4.841 -0.877 1.00 97.50 124 ASN A N 1
ATOM 1007 C CA . ASN A 1 124 ? 16.591 -3.638 -0.088 1.00 97.50 124 ASN A CA 1
ATOM 1008 C C . ASN A 1 124 ? 15.092 -3.343 0.025 1.00 97.50 124 ASN A C 1
ATOM 1010 O O . ASN A 1 124 ? 14.633 -3.025 1.119 1.00 97.50 124 ASN A O 1
ATOM 1014 N N . SER A 1 125 ? 14.328 -3.500 -1.057 1.00 96.94 125 SER A N 1
ATOM 1015 C CA . SER A 1 125 ? 12.869 -3.359 -1.052 1.00 96.94 125 SER A CA 1
ATOM 1016 C C . SER A 1 125 ? 12.214 -4.365 -0.107 1.00 96.94 125 SER A C 1
ATOM 1018 O O . SER A 1 125 ? 11.451 -3.960 0.767 1.00 96.94 125 SER A O 1
ATOM 1020 N N . LEU A 1 126 ? 12.590 -5.646 -0.195 1.00 97.44 126 LEU A N 1
ATOM 1021 C CA . LEU A 1 126 ? 12.091 -6.687 0.710 1.00 97.44 126 LEU A CA 1
ATOM 1022 C C . LEU A 1 126 ? 12.462 -6.397 2.169 1.00 97.44 126 LEU A C 1
ATOM 1024 O O . LEU A 1 126 ? 11.654 -6.569 3.079 1.00 97.44 126 LEU A O 1
ATOM 1028 N N . LYS A 1 127 ? 13.694 -5.932 2.410 1.00 97.50 127 LYS A N 1
ATOM 1029 C CA . LYS A 1 127 ? 14.132 -5.528 3.749 1.00 97.50 127 LYS A CA 1
ATOM 1030 C C . LYS A 1 127 ? 13.281 -4.378 4.290 1.00 97.50 127 LYS A C 1
ATOM 1032 O O . LYS A 1 127 ? 12.918 -4.415 5.461 1.00 97.50 127 LYS A O 1
ATOM 1037 N N . GLN A 1 128 ? 12.982 -3.373 3.469 1.00 97.62 128 GLN A N 1
ATOM 1038 C CA . GLN A 1 128 ? 12.165 -2.223 3.858 1.00 97.62 128 GLN A CA 1
ATOM 1039 C C . GLN A 1 128 ? 10.743 -2.661 4.238 1.00 97.62 128 GLN A C 1
ATOM 1041 O O . GLN A 1 128 ? 10.240 -2.258 5.283 1.00 97.62 128 GLN A O 1
ATOM 1046 N N . GLU A 1 129 ? 10.136 -3.532 3.430 1.00 97.81 129 GLU A N 1
ATOM 1047 C CA . GLU A 1 129 ? 8.808 -4.098 3.683 1.00 97.81 129 GLU A CA 1
ATOM 1048 C C . GLU A 1 129 ? 8.779 -4.905 4.986 1.00 97.81 129 GLU A C 1
ATOM 1050 O O . GLU A 1 129 ? 7.922 -4.683 5.841 1.00 97.81 129 GLU A O 1
ATOM 1055 N N . LEU A 1 130 ? 9.761 -5.786 5.193 1.00 97.56 130 LEU A N 1
ATOM 1056 C CA . LEU A 1 130 ? 9.840 -6.588 6.410 1.00 97.56 130 LEU A CA 1
ATOM 1057 C C . LEU A 1 130 ? 10.056 -5.725 7.659 1.00 97.56 130 LEU A C 1
ATOM 1059 O O . LEU A 1 130 ? 9.507 -6.029 8.717 1.00 97.56 130 LEU A O 1
ATOM 1063 N N . ILE A 1 131 ? 10.860 -4.661 7.558 1.00 98.12 131 ILE A N 1
ATOM 1064 C CA . ILE A 1 131 ? 11.036 -3.698 8.652 1.00 98.12 131 ILE A CA 1
ATOM 1065 C C . ILE A 1 131 ? 9.70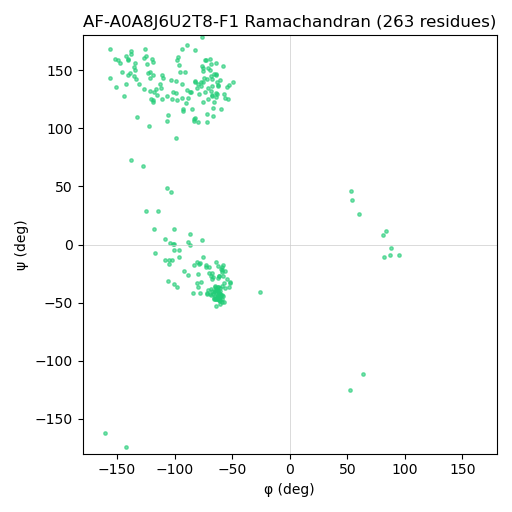2 -3.030 8.976 1.00 98.12 131 ILE A C 1
ATOM 1067 O O . ILE A 1 131 ? 9.355 -2.964 10.150 1.00 98.12 131 ILE A O 1
ATOM 1071 N N . GLN A 1 132 ? 8.955 -2.584 7.963 1.00 97.06 132 GLN A N 1
ATOM 1072 C CA . GLN A 1 132 ? 7.661 -1.934 8.160 1.00 97.06 132 GLN A CA 1
ATOM 1073 C C . GLN A 1 132 ? 6.666 -2.871 8.855 1.00 97.06 132 GLN A C 1
ATOM 1075 O O . GLN A 1 132 ? 6.145 -2.521 9.909 1.00 97.06 132 GLN A O 1
ATOM 1080 N N . GLN A 1 133 ? 6.491 -4.093 8.343 1.00 96.81 133 GLN A N 1
ATOM 1081 C CA . GLN A 1 133 ? 5.583 -5.088 8.931 1.00 96.81 133 GLN A CA 1
ATOM 1082 C C . GLN A 1 133 ? 5.953 -5.425 10.380 1.00 96.81 133 GLN A C 1
ATOM 1084 O O . GLN A 1 133 ? 5.093 -5.510 11.255 1.00 96.81 133 GLN A O 1
ATOM 1089 N N . LYS A 1 134 ? 7.250 -5.613 10.660 1.00 97.00 134 LYS A N 1
ATOM 1090 C CA . LYS A 1 134 ? 7.714 -5.909 12.021 1.00 97.00 134 LYS A CA 1
ATOM 1091 C C . LYS A 1 134 ? 7.538 -4.730 12.966 1.00 97.00 134 LYS A C 1
ATOM 1093 O O . LYS A 1 134 ? 7.207 -4.946 14.127 1.00 97.00 134 LYS A O 1
ATOM 1098 N N . LEU A 1 135 ? 7.780 -3.515 12.486 1.00 97.75 135 LEU A N 1
ATOM 1099 C CA . LEU A 1 135 ? 7.613 -2.305 13.276 1.00 97.75 135 LEU A CA 1
ATOM 1100 C C . LEU A 1 135 ? 6.139 -2.085 13.626 1.00 97.75 135 LEU A C 1
ATOM 1102 O O . LEU A 1 135 ? 5.835 -1.843 14.787 1.00 97.75 135 LEU A O 1
ATOM 1106 N N . GLU A 1 136 ? 5.232 -2.231 12.661 1.00 96.44 136 GLU A N 1
ATOM 1107 C CA . GLU A 1 136 ? 3.784 -2.139 12.888 1.00 96.44 136 GLU A CA 1
ATOM 1108 C C . GLU A 1 136 ? 3.304 -3.177 13.905 1.00 96.44 136 GLU A C 1
ATOM 1110 O O . GLU A 1 136 ? 2.627 -2.821 14.867 1.00 96.44 136 GLU A O 1
ATOM 1115 N N . ALA A 1 137 ? 3.723 -4.438 13.757 1.00 96.25 137 ALA A N 1
ATOM 1116 C CA . ALA A 1 137 ? 3.387 -5.492 14.710 1.00 96.25 137 ALA A CA 1
ATOM 1117 C C . ALA A 1 137 ? 3.912 -5.188 16.125 1.00 96.25 137 ALA A C 1
ATOM 1119 O O . ALA A 1 137 ? 3.184 -5.368 17.097 1.00 96.25 137 ALA A O 1
ATOM 1120 N N . GLN A 1 138 ? 5.146 -4.689 16.247 1.00 97.06 138 GLN A N 1
ATOM 1121 C CA . GLN A 1 138 ? 5.742 -4.334 17.538 1.00 97.06 138 GLN A CA 1
ATOM 1122 C C . GLN A 1 138 ? 5.050 -3.127 18.190 1.00 97.06 138 GLN A C 1
ATOM 1124 O O . GLN A 1 138 ? 4.858 -3.109 19.408 1.00 97.06 138 GLN A O 1
ATOM 1129 N N . ILE A 1 139 ? 4.686 -2.114 17.397 1.00 97.31 139 ILE A N 1
ATOM 1130 C CA . ILE A 1 139 ? 3.934 -0.944 17.869 1.00 97.31 139 ILE A CA 1
ATOM 1131 C C . ILE A 1 139 ? 2.563 -1.387 18.372 1.00 97.31 139 ILE A C 1
ATOM 1133 O O . ILE A 1 139 ? 2.182 -1.009 19.476 1.00 97.31 139 ILE A O 1
ATOM 1137 N N . LEU A 1 140 ? 1.858 -2.223 17.607 1.00 96.62 140 LEU A N 1
ATOM 1138 C CA . LEU A 1 140 ? 0.556 -2.740 18.002 1.00 96.62 140 LEU A CA 1
ATOM 1139 C C . LEU A 1 140 ? 0.643 -3.605 19.266 1.00 96.62 140 LEU A C 1
ATOM 1141 O O . LEU A 1 140 ? -0.169 -3.437 20.168 1.00 96.62 140 LEU A O 1
ATOM 1145 N N . GLU A 1 141 ? 1.628 -4.499 19.364 1.00 96.69 141 GLU A N 1
ATOM 1146 C CA . GLU A 1 141 ? 1.860 -5.307 20.570 1.00 96.69 141 GLU A CA 1
ATOM 1147 C C . GLU A 1 141 ? 2.092 -4.416 21.798 1.00 96.69 141 GLU A C 1
ATOM 1149 O O . GLU A 1 141 ? 1.489 -4.632 22.848 1.00 96.69 141 GLU A O 1
ATOM 1154 N N . SER A 1 142 ? 2.910 -3.372 21.646 1.00 95.94 142 SER A N 1
ATOM 1155 C CA . SER A 1 142 ? 3.191 -2.413 22.720 1.00 95.94 142 SER A CA 1
ATOM 1156 C C . SER A 1 142 ? 1.951 -1.600 23.101 1.00 95.94 142 SER A C 1
ATOM 1158 O O . SER A 1 142 ? 1.707 -1.395 24.286 1.00 95.94 142 SER A O 1
ATOM 1160 N N . ALA A 1 143 ? 1.147 -1.174 22.122 1.00 97.25 143 ALA A N 1
ATOM 1161 C CA . ALA A 1 143 ? -0.110 -0.473 22.364 1.00 97.25 143 ALA A CA 1
ATOM 1162 C C . ALA A 1 143 ? -1.122 -1.378 23.084 1.00 97.25 143 ALA A C 1
ATOM 1164 O O . ALA A 1 143 ? -1.681 -0.987 24.099 1.00 97.25 143 ALA A O 1
ATOM 1165 N N . GLN A 1 144 ? -1.312 -2.622 22.635 1.00 97.75 144 GLN A N 1
ATOM 1166 C CA . GLN A 1 144 ? -2.222 -3.574 23.287 1.00 97.75 144 GLN A CA 1
ATOM 1167 C C . GLN A 1 144 ? -1.803 -3.921 24.722 1.00 97.75 144 GLN A C 1
ATOM 1169 O O . GLN A 1 144 ? -2.663 -4.218 25.550 1.00 97.75 144 GLN A O 1
ATOM 1174 N N . ALA A 1 145 ? -0.504 -3.865 25.026 1.00 96.62 145 ALA A N 1
ATOM 1175 C CA . ALA A 1 145 ? 0.019 -4.055 26.375 1.00 96.62 145 ALA A CA 1
ATOM 1176 C C . ALA A 1 145 ? -0.204 -2.846 27.305 1.00 96.62 145 ALA A C 1
ATOM 1178 O O . ALA A 1 145 ? 0.008 -2.980 28.512 1.00 96.62 145 ALA A O 1
ATOM 1179 N N . GLU A 1 146 ? -0.629 -1.688 26.784 1.00 94.94 146 GLU A N 1
ATOM 1180 C CA . GLU A 1 146 ? -0.935 -0.513 27.600 1.00 94.94 146 GLU A CA 1
ATOM 1181 C C . GLU A 1 146 ? -2.149 -0.782 28.498 1.00 94.94 146 GLU A C 1
ATOM 1183 O O . GLU A 1 146 ? -3.246 -1.126 28.041 1.00 94.94 146 GLU A O 1
ATOM 1188 N N . SER A 1 147 ? -1.940 -0.620 29.799 1.00 92.31 147 SER A N 1
ATOM 1189 C CA . SER A 1 147 ? -2.955 -0.842 30.828 1.00 92.31 147 SER A CA 1
ATOM 1190 C C . SER A 1 147 ? -3.744 0.418 31.170 1.00 92.31 147 SER A C 1
ATOM 1192 O O . SER A 1 147 ? -4.858 0.306 31.678 1.00 92.31 147 SER A O 1
ATOM 1194 N N . ASP A 1 148 ? -3.180 1.597 30.902 1.00 93.69 148 ASP A N 1
ATOM 1195 C CA . ASP A 1 148 ? -3.855 2.869 31.108 1.00 93.69 148 ASP A CA 1
ATOM 1196 C C . ASP A 1 148 ? -4.764 3.187 29.914 1.00 93.69 148 ASP A C 1
ATOM 1198 O O . ASP A 1 148 ? -4.319 3.511 28.810 1.00 93.69 148 ASP A O 1
ATOM 1202 N N . ASP A 1 149 ? -6.069 3.095 30.151 1.00 93.12 149 ASP A N 1
ATOM 1203 C CA . ASP A 1 149 ? -7.097 3.367 29.153 1.00 93.12 149 ASP A CA 1
ATOM 1204 C C . ASP A 1 149 ? -7.061 4.822 28.644 1.00 93.12 149 ASP A C 1
ATOM 1206 O O . ASP A 1 149 ? -7.414 5.062 27.491 1.00 93.12 149 ASP A O 1
ATOM 1210 N N . THR A 1 150 ? -6.571 5.786 29.436 1.00 93.44 150 THR A N 1
ATOM 1211 C CA . THR A 1 150 ? -6.421 7.183 28.983 1.00 93.44 150 THR A CA 1
ATOM 1212 C C . THR A 1 150 ? -5.285 7.329 27.982 1.00 93.44 150 THR A C 1
ATOM 1214 O O . THR A 1 150 ? -5.462 7.949 26.936 1.00 93.44 150 THR A O 1
ATOM 1217 N N . VAL A 1 151 ? -4.151 6.669 28.238 1.00 96.25 151 VAL A N 1
ATOM 1218 C CA . VAL A 1 151 ? -3.017 6.620 27.305 1.00 96.25 151 VAL A CA 1
ATOM 1219 C C . VAL A 1 151 ? -3.411 5.879 26.030 1.00 96.25 151 VAL A C 1
ATOM 1221 O O . VAL A 1 151 ? -3.047 6.296 24.927 1.00 96.25 151 VAL A O 1
ATOM 1224 N N . ALA A 1 152 ? -4.183 4.797 26.156 1.00 96.69 152 ALA A N 1
ATOM 1225 C CA . ALA A 1 152 ? -4.728 4.076 25.014 1.00 96.69 152 ALA A CA 1
ATOM 1226 C C . ALA A 1 152 ? -5.640 4.967 24.158 1.00 96.69 152 ALA A C 1
ATOM 1228 O O . ALA A 1 152 ? -5.514 4.961 22.935 1.00 96.69 152 ALA A O 1
ATOM 1229 N N . LEU A 1 153 ? -6.516 5.748 24.791 1.00 95.19 153 LEU A N 1
ATOM 1230 C CA . LEU A 1 153 ? -7.451 6.642 24.113 1.00 95.19 153 LEU A CA 1
ATOM 1231 C C . LEU A 1 153 ? -6.732 7.809 23.416 1.00 95.19 153 LEU A C 1
ATOM 1233 O O . LEU A 1 153 ? -6.986 8.059 22.237 1.00 95.19 153 LEU A O 1
ATOM 1237 N N . ASP A 1 154 ? -5.749 8.432 24.076 1.00 96.44 154 ASP A N 1
ATOM 1238 C CA . ASP A 1 154 ? -4.882 9.469 23.486 1.00 96.44 154 ASP A CA 1
ATOM 1239 C C . ASP A 1 154 ? -4.130 8.966 22.239 1.00 96.44 154 ASP A C 1
ATOM 1241 O O . ASP A 1 154 ? -3.791 9.741 21.342 1.00 96.44 154 ASP A O 1
ATOM 1245 N N . ASN A 1 155 ? -3.890 7.653 22.161 1.00 96.81 155 ASN A N 1
ATOM 1246 C CA . ASN A 1 155 ? -3.203 6.983 21.060 1.00 96.81 155 ASN A CA 1
ATOM 1247 C C . ASN A 1 155 ? -4.120 6.016 20.289 1.00 96.81 155 ASN A C 1
ATOM 1249 O O . ASN A 1 155 ? -3.631 5.039 19.714 1.00 96.81 155 ASN A O 1
ATOM 1253 N N . GLN A 1 156 ? -5.434 6.275 20.233 1.00 96.94 156 GLN A N 1
ATOM 1254 C CA . GLN A 1 156 ? -6.409 5.335 19.655 1.00 96.94 156 GLN A CA 1
ATOM 1255 C C . GLN A 1 156 ? -6.076 4.890 18.220 1.00 96.94 156 GLN A C 1
ATOM 1257 O O . GLN A 1 156 ? -6.357 3.757 17.839 1.00 96.94 156 GLN A O 1
ATOM 1262 N N . ALA A 1 157 ? -5.409 5.751 17.444 1.00 96.75 157 ALA A N 1
ATOM 1263 C CA . ALA A 1 157 ? -5.016 5.479 16.064 1.00 96.75 157 ALA A CA 1
ATOM 1264 C C . ALA A 1 157 ? -4.012 4.317 15.915 1.00 96.75 157 ALA A C 1
ATOM 1266 O O . ALA A 1 157 ? -3.821 3.827 14.804 1.00 96.75 157 ALA A O 1
ATOM 1267 N N . LEU A 1 158 ? -3.363 3.882 17.004 1.00 97.25 158 LEU A N 1
ATOM 1268 C CA . LEU A 1 158 ? -2.448 2.735 17.011 1.00 97.25 158 LEU A CA 1
ATOM 1269 C C . LEU A 1 158 ? -3.170 1.381 17.080 1.00 97.25 158 LEU A C 1
ATOM 1271 O O . LEU A 1 158 ? -2.549 0.347 16.841 1.00 97.25 158 LEU A O 1
ATOM 1275 N N . TYR A 1 159 ? -4.459 1.370 17.425 1.00 97.94 159 TYR A N 1
ATOM 1276 C CA . TYR A 1 159 ? -5.247 0.149 17.569 1.00 97.94 159 TYR A CA 1
ATOM 1277 C C . TYR A 1 159 ? -5.931 -0.224 16.248 1.00 97.94 159 TYR A C 1
ATOM 1279 O O . TYR A 1 159 ? -6.283 0.658 15.466 1.00 97.94 159 TYR A O 1
ATOM 1287 N N . PRO A 1 160 ? -6.145 -1.517 15.963 1.00 97.81 160 PRO A N 1
ATOM 1288 C CA . PRO A 1 160 ? -6.779 -1.946 14.725 1.00 97.81 160 PRO A CA 1
ATOM 1289 C C . PRO A 1 160 ? -8.273 -1.630 14.759 1.00 97.81 160 PRO A C 1
ATOM 1291 O O . PRO A 1 160 ? -8.869 -1.518 15.833 1.00 97.81 160 PRO A O 1
ATOM 1294 N N . PHE A 1 161 ? -8.895 -1.544 13.586 1.00 98.25 161 PHE A N 1
ATOM 1295 C CA . PHE A 1 161 ? -10.350 -1.546 13.513 1.00 98.25 161 PHE A CA 1
ATOM 1296 C C . PHE A 1 161 ? -10.911 -2.919 13.899 1.00 98.25 161 PHE A C 1
ATOM 1298 O O . PHE A 1 161 ? -10.268 -3.955 13.720 1.00 98.25 161 PHE A O 1
ATOM 1305 N N . TRP A 1 162 ? -12.116 -2.916 14.458 1.00 98.44 162 TRP A N 1
ATOM 1306 C CA . TRP A 1 162 ? -12.893 -4.121 14.682 1.00 98.44 162 TRP A CA 1
ATOM 1307 C C . TRP A 1 162 ? -13.211 -4.788 13.340 1.00 98.44 162 TRP A C 1
ATOM 1309 O O . TRP A 1 162 ? -13.608 -4.125 12.381 1.00 98.44 162 TRP A O 1
ATOM 1319 N N . GLU A 1 163 ? -13.059 -6.107 13.288 1.00 98.25 163 GLU A N 1
ATOM 1320 C CA . GLU A 1 163 ? -13.306 -6.922 12.101 1.00 98.25 163 GLU A CA 1
ATOM 1321 C C . GLU A 1 163 ? -14.109 -8.170 12.477 1.00 98.25 163 GLU A C 1
ATOM 1323 O O . GLU A 1 163 ? -13.989 -8.688 13.588 1.00 98.25 163 GLU A O 1
ATOM 1328 N N . VAL A 1 164 ? -14.918 -8.675 11.541 1.00 98.31 164 VAL A N 1
ATOM 1329 C CA . VAL A 1 164 ? -15.717 -9.903 11.696 1.00 98.31 164 VAL A CA 1
ATOM 1330 C C . VAL A 1 164 ? -14.827 -11.143 11.577 1.00 98.31 164 VAL A C 1
ATOM 1332 O O . VAL A 1 164 ? -13.959 -11.211 10.710 1.00 98.31 164 VAL A O 1
ATOM 1335 N N . GLY A 1 165 ? -15.071 -12.162 12.406 1.00 98.12 165 GLY A N 1
ATOM 1336 C CA . GLY A 1 165 ? -14.323 -13.422 12.384 1.00 98.12 165 GLY A CA 1
ATOM 1337 C C . GLY A 1 165 ? -12.981 -13.379 13.120 1.00 98.12 165 GLY A C 1
ATOM 1338 O O . GLY A 1 165 ? -12.224 -14.348 13.058 1.00 98.12 165 GLY A O 1
ATOM 1339 N N . VAL A 1 166 ? -12.687 -12.293 13.840 1.00 98.31 166 VAL A N 1
ATOM 1340 C CA . VAL A 1 166 ? -11.478 -12.154 14.659 1.00 98.31 166 VAL A CA 1
ATOM 1341 C C . VAL A 1 166 ? -11.742 -12.679 16.067 1.00 98.31 166 VAL A C 1
ATOM 1343 O O . VAL A 1 166 ? -12.758 -12.372 16.691 1.00 98.31 166 VAL A O 1
ATOM 1346 N N . ALA A 1 167 ? -10.816 -13.491 16.578 1.00 98.31 167 ALA A N 1
ATOM 1347 C CA . ALA A 1 167 ? -10.841 -13.955 17.958 1.00 98.31 167 ALA A CA 1
ATOM 1348 C C . ALA A 1 167 ? -10.207 -12.900 18.875 1.00 98.31 167 ALA A C 1
ATOM 1350 O O . ALA A 1 167 ? -8.987 -12.737 18.889 1.00 98.31 167 ALA A O 1
ATOM 1351 N N . TYR A 1 168 ? -11.034 -12.202 19.649 1.00 98.25 168 TYR A N 1
ATOM 1352 C CA . TYR A 1 168 ? -10.585 -11.206 20.615 1.00 98.25 168 TYR A CA 1
ATOM 1353 C C . TYR A 1 168 ? -10.421 -11.821 22.003 1.00 98.25 168 TYR A C 1
ATOM 1355 O O . TYR A 1 168 ? -11.254 -12.602 22.467 1.00 98.25 168 TYR A O 1
ATOM 1363 N N . THR A 1 169 ? -9.347 -11.442 22.691 1.00 97.69 169 THR A N 1
ATOM 1364 C CA . THR A 1 169 ? -9.099 -11.788 24.096 1.00 97.69 169 THR A CA 1
ATOM 1365 C C . THR A 1 169 ? -9.529 -10.650 25.016 1.00 97.69 169 THR A C 1
ATOM 1367 O O . THR A 1 169 ? -9.632 -9.504 24.585 1.00 97.69 169 THR A O 1
ATOM 1370 N N . VAL A 1 170 ? -9.733 -10.946 26.301 1.00 96.69 170 VAL A N 1
ATOM 1371 C CA . VAL A 1 170 ? -10.033 -9.922 27.316 1.00 96.69 170 VAL A CA 1
ATOM 1372 C C . VAL A 1 170 ? -8.963 -8.828 27.305 1.00 96.69 170 VAL A C 1
ATOM 1374 O O . VAL A 1 170 ? -7.771 -9.125 27.233 1.00 96.69 170 VAL A O 1
ATOM 1377 N N . GLY A 1 171 ? -9.395 -7.571 27.371 1.00 96.38 171 GLY A N 1
ATOM 1378 C CA . GLY A 1 171 ? -8.533 -6.391 27.373 1.00 96.38 171 GLY A CA 1
ATOM 1379 C C . GLY A 1 171 ? -8.054 -5.943 25.992 1.00 96.38 171 GLY A C 1
ATOM 1380 O O . GLY A 1 171 ? -7.528 -4.838 25.888 1.00 96.38 171 GLY A O 1
ATOM 1381 N N . PHE A 1 172 ? -8.258 -6.747 24.941 1.00 98.12 172 PHE A N 1
ATOM 1382 C CA . PHE A 1 172 ? -7.888 -6.364 23.580 1.00 98.12 172 PHE A CA 1
ATOM 1383 C C . PHE A 1 172 ? -8.706 -5.150 23.144 1.00 98.12 172 PHE A C 1
ATOM 1385 O O . PHE A 1 172 ? -9.937 -5.169 23.236 1.00 98.12 172 PHE A O 1
ATOM 1392 N N . LYS A 1 173 ? -8.031 -4.100 22.675 1.00 98.44 173 LYS A N 1
ATOM 1393 C CA . LYS A 1 173 ? -8.679 -2.850 22.276 1.00 98.44 173 LYS A CA 1
ATOM 1394 C C . LYS A 1 173 ? -8.776 -2.730 20.755 1.00 98.44 173 LYS A C 1
ATOM 1396 O O . LYS A 1 173 ? -7.854 -3.122 20.039 1.00 98.44 173 LYS A O 1
ATOM 1401 N N . VAL A 1 174 ? -9.890 -2.196 20.269 1.00 98.44 174 VAL A N 1
ATOM 1402 C CA . VAL A 1 174 ? -10.194 -2.002 18.842 1.00 98.44 174 VAL A CA 1
ATOM 1403 C C . VAL A 1 174 ? -10.863 -0.657 18.613 1.00 98.44 174 VAL A C 1
ATOM 1405 O O . VAL A 1 174 ? -11.633 -0.196 19.450 1.00 98.44 174 VAL A O 1
ATOM 1408 N N . GLN A 1 175 ? -10.613 -0.049 17.461 1.00 98.56 175 GLN A N 1
ATOM 1409 C CA . GLN A 1 175 ? -11.410 1.064 16.957 1.00 98.56 175 GLN A CA 1
ATOM 1410 C C . GLN A 1 175 ? -12.696 0.527 16.319 1.00 98.56 175 GLN A C 1
ATOM 1412 O O . GLN A 1 175 ? -12.662 -0.459 15.584 1.00 98.56 175 GLN A O 1
ATOM 1417 N N . ALA A 1 176 ? -13.834 1.168 16.549 1.00 97.88 176 ALA A N 1
ATOM 1418 C CA . ALA A 1 176 ? -15.071 0.852 15.841 1.00 97.88 176 ALA A CA 1
ATOM 1419 C C . ALA A 1 176 ? -15.927 2.099 15.647 1.00 97.88 176 ALA A C 1
ATOM 1421 O O . ALA A 1 176 ? -15.804 3.073 16.390 1.00 97.88 176 ALA A O 1
ATOM 1422 N N . PHE A 1 177 ? -16.787 2.057 14.632 1.00 95.69 177 PHE A N 1
ATOM 1423 C CA . PHE A 1 177 ? -17.737 3.130 14.387 1.00 95.69 177 PHE A CA 1
ATOM 1424 C C . PHE A 1 177 ? -18.913 3.058 15.356 1.00 95.69 177 PHE A C 1
ATOM 1426 O O . PHE A 1 177 ? -19.503 1.993 15.551 1.00 95.69 177 PHE A O 1
ATOM 1433 N N . ASP A 1 178 ? -19.296 4.219 15.872 1.00 89.75 178 ASP A N 1
ATOM 1434 C CA . ASP A 1 178 ? -20.600 4.465 16.470 1.00 89.75 178 ASP A CA 1
ATOM 1435 C C . ASP A 1 178 ? -21.261 5.623 15.722 1.00 89.75 178 ASP A C 1
ATOM 1437 O O . ASP A 1 178 ? -20.860 6.784 15.818 1.00 89.75 178 ASP A O 1
ATOM 1441 N N . GLY A 1 179 ? -22.204 5.278 14.845 1.00 88.00 179 GLY A N 1
ATOM 1442 C CA . GLY A 1 179 ? -22.719 6.209 13.851 1.00 88.00 179 GLY A CA 1
ATOM 1443 C C . GLY A 1 179 ? -21.631 6.643 12.863 1.00 88.00 179 GLY A C 1
ATOM 1444 O O . GLY A 1 179 ? -21.200 5.851 12.025 1.00 88.00 179 GLY A O 1
ATOM 1445 N N . VAL A 1 180 ? -21.238 7.917 12.925 1.00 90.38 180 VAL A N 1
ATOM 1446 C CA . VAL A 1 180 ? -20.218 8.523 12.045 1.00 90.38 180 VAL A CA 1
ATOM 1447 C C . VAL A 1 180 ? -18.856 8.678 12.719 1.00 90.38 180 VAL A C 1
ATOM 1449 O O . VAL A 1 180 ? -17.865 8.917 12.029 1.00 90.38 180 VAL A O 1
ATOM 1452 N N . ASP A 1 181 ? -18.811 8.532 14.041 1.00 92.62 181 ASP A N 1
ATOM 1453 C CA . ASP A 1 181 ? -17.618 8.742 14.849 1.00 92.62 181 ASP A CA 1
ATOM 1454 C C . ASP A 1 181 ? -16.903 7.416 15.112 1.00 92.62 181 ASP A C 1
ATOM 1456 O O . ASP A 1 181 ? -17.504 6.341 15.079 1.00 92.62 181 ASP A O 1
ATOM 1460 N N . VAL A 1 182 ? -15.595 7.490 15.355 1.00 95.81 182 VAL A N 1
ATOM 1461 C CA . VAL A 1 182 ? -14.760 6.333 15.696 1.00 95.81 182 VAL A CA 1
ATOM 1462 C C . VAL A 1 182 ? -14.411 6.411 17.171 1.00 95.81 182 VAL A C 1
ATOM 1464 O O . VAL A 1 182 ? -13.879 7.422 17.629 1.00 95.81 182 VAL A O 1
ATOM 1467 N N . PHE A 1 183 ? -14.669 5.323 17.890 1.00 95.56 183 PHE A N 1
ATOM 1468 C CA . PHE A 1 183 ? -14.322 5.186 19.297 1.00 95.56 183 PHE A CA 1
ATOM 1469 C C . PHE A 1 183 ? -13.452 3.959 19.532 1.00 95.56 183 PHE A C 1
ATOM 1471 O O . PHE A 1 183 ? -13.491 2.980 18.782 1.00 95.56 183 PHE A O 1
ATOM 1478 N N . LEU A 1 184 ? -12.684 4.011 20.616 1.00 97.75 184 LEU A N 1
ATOM 1479 C CA . LEU A 1 184 ? -11.926 2.879 21.115 1.00 97.75 184 LEU A CA 1
ATOM 1480 C C . LEU A 1 184 ? -12.822 2.027 22.024 1.00 97.75 184 LEU A C 1
ATOM 1482 O O . LEU A 1 184 ? -13.467 2.536 22.937 1.00 97.75 184 LEU A O 1
ATOM 1486 N N . TYR A 1 185 ? -12.838 0.721 21.795 1.00 97.19 185 TYR A N 1
ATOM 1487 C CA . TYR A 1 185 ? -13.550 -0.265 22.601 1.00 97.19 185 TYR A CA 1
ATOM 1488 C C . TYR A 1 185 ? -12.568 -1.289 23.145 1.00 97.19 185 TYR A C 1
ATOM 1490 O O . TYR A 1 185 ? -11.585 -1.628 22.492 1.00 97.19 185 TYR A O 1
ATOM 1498 N N . LYS A 1 186 ? -12.858 -1.818 24.328 1.00 96.94 186 LYS A N 1
ATOM 1499 C CA . LYS A 1 186 ? -12.085 -2.858 25.001 1.00 96.94 186 LYS A CA 1
ATOM 1500 C C . LYS A 1 186 ? -12.926 -4.120 25.128 1.00 96.94 186 LYS A C 1
ATOM 1502 O O . LYS A 1 186 ? -14.050 -4.074 25.620 1.00 96.94 186 LYS A O 1
ATOM 1507 N N . CYS A 1 187 ? -12.374 -5.248 24.699 1.00 97.38 187 CYS A N 1
ATOM 1508 C CA . CYS A 1 187 ? -13.004 -6.555 24.826 1.00 97.38 187 CYS A CA 1
ATOM 1509 C C . CYS A 1 187 ? -13.097 -6.971 26.303 1.00 97.38 187 CYS A C 1
ATOM 1511 O O . CYS A 1 187 ? -12.101 -6.949 27.030 1.00 97.38 187 CYS A O 1
ATOM 1513 N N . VAL A 1 188 ? -14.287 -7.367 26.744 1.00 94.88 188 VAL A N 1
ATOM 1514 C CA . VAL A 1 188 ? -14.585 -7.748 28.135 1.00 94.88 188 VAL A CA 1
ATOM 1515 C C . VAL A 1 188 ? -14.557 -9.263 28.308 1.00 94.88 188 VAL A C 1
ATOM 1517 O O . VAL A 1 188 ? -14.093 -9.768 29.328 1.00 94.88 188 VAL A O 1
ATOM 1520 N N . GLN A 1 189 ? -15.018 -10.001 27.297 1.00 93.50 189 GLN A N 1
ATOM 1521 C CA . GLN A 1 189 ? -15.115 -11.460 27.322 1.00 93.50 189 GLN A CA 1
ATOM 1522 C C . GLN A 1 189 ? -14.505 -12.051 26.053 1.00 93.50 189 GLN A C 1
ATOM 1524 O O . GLN A 1 189 ? -14.754 -11.524 24.972 1.00 93.50 189 GLN A O 1
ATOM 1529 N N . PRO A 1 190 ? -13.732 -13.147 26.134 1.00 97.31 190 PRO A N 1
ATOM 1530 C CA . PRO A 1 190 ? -13.111 -13.724 24.953 1.00 97.31 190 PRO A CA 1
ATOM 1531 C C . PRO A 1 190 ? -14.177 -14.305 24.019 1.00 97.31 190 PRO A C 1
ATOM 1533 O O . PRO A 1 190 ? -15.008 -15.110 24.440 1.00 97.31 190 PRO A O 1
ATOM 1536 N N . HIS A 1 191 ? -14.145 -13.915 22.749 1.00 97.31 191 HIS A N 1
ATOM 1537 C CA . HIS A 1 191 ? -15.119 -14.350 21.749 1.00 97.31 191 HIS A CA 1
ATOM 1538 C C . HIS A 1 191 ? -14.540 -14.250 20.333 1.00 97.31 191 HIS A C 1
ATOM 1540 O O . HIS A 1 191 ? -13.479 -13.669 20.112 1.00 97.31 191 HIS A O 1
ATOM 1546 N N . THR A 1 192 ? -15.238 -14.833 19.360 1.00 98.19 192 THR A N 1
ATOM 1547 C CA . THR A 1 192 ? -15.011 -14.564 17.934 1.00 98.19 192 THR A CA 1
ATOM 1548 C C . THR A 1 192 ? -16.106 -13.626 17.450 1.00 98.19 192 THR A C 1
ATOM 1550 O O . THR A 1 192 ? -17.283 -13.917 17.664 1.00 98.19 192 THR A O 1
ATOM 1553 N N . SER A 1 193 ? -15.729 -12.494 16.862 1.00 97.62 193 SER A N 1
ATOM 1554 C CA . SER A 1 193 ? -16.668 -11.468 16.398 1.00 97.62 193 SER A CA 1
ATOM 1555 C C . SER A 1 193 ? -17.578 -11.972 15.272 1.00 97.62 193 SER A C 1
ATOM 1557 O O . SER A 1 193 ? -17.170 -12.779 14.431 1.00 97.62 193 SER A O 1
ATOM 1559 N N . GLN A 1 194 ? -18.813 -11.469 15.248 1.00 97.62 194 GLN A N 1
ATOM 1560 C CA . GLN A 1 194 ? -19.837 -11.757 14.237 1.00 97.62 194 GLN A CA 1
ATOM 1561 C C . GLN A 1 194 ? -20.348 -10.452 13.617 1.00 97.62 194 GLN A C 1
ATOM 1563 O O . GLN A 1 194 ? -20.139 -9.380 14.177 1.00 97.62 194 GLN A O 1
ATOM 1568 N N . GLU A 1 195 ? -20.991 -10.532 12.452 1.00 96.25 195 GLU A N 1
ATOM 1569 C CA . GLU A 1 195 ? -21.441 -9.359 11.684 1.00 96.25 195 GLU A CA 1
ATOM 1570 C C . GLU A 1 195 ? -22.415 -8.458 12.465 1.00 96.25 195 GLU A C 1
ATOM 1572 O O . GLU A 1 195 ? -22.351 -7.234 12.362 1.00 96.25 195 GLU A O 1
ATOM 1577 N N . ASP A 1 196 ? -23.269 -9.059 13.291 1.00 93.38 196 ASP A N 1
ATOM 1578 C CA . ASP A 1 196 ? -24.244 -8.402 14.163 1.00 93.38 196 ASP A CA 1
ATOM 1579 C C . ASP A 1 196 ? -23.681 -8.026 15.546 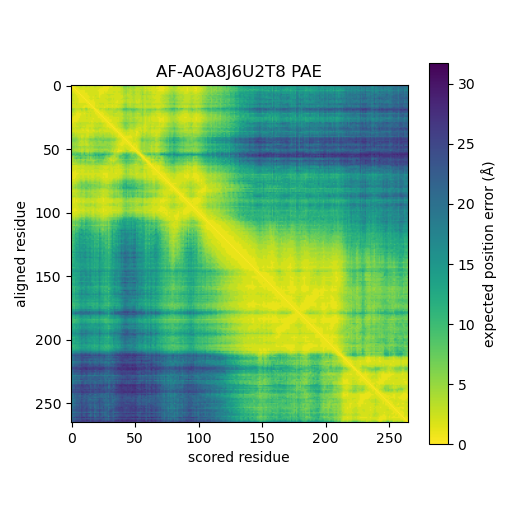1.00 93.38 196 ASP A C 1
ATOM 1581 O O . ASP A 1 196 ? -24.406 -7.489 16.379 1.00 93.38 196 ASP A O 1
ATOM 1585 N N . TRP A 1 197 ? -22.394 -8.282 15.807 1.00 94.62 197 TRP A N 1
ATOM 1586 C CA . TRP A 1 197 ? -21.725 -8.013 17.089 1.00 94.62 197 TRP A CA 1
ATOM 1587 C C . TRP A 1 197 ? -20.777 -6.816 16.997 1.00 94.62 197 TRP A C 1
ATOM 1589 O O . TRP A 1 197 ? -19.617 -6.888 17.414 1.00 94.62 197 TRP A O 1
ATOM 1599 N N . GLN A 1 198 ? -21.257 -5.705 16.436 1.00 95.12 198 GLN A N 1
ATOM 1600 C CA . GLN A 1 198 ? -20.495 -4.457 16.449 1.00 95.12 198 GLN A CA 1
ATOM 1601 C C . GLN A 1 198 ? -20.304 -3.988 17.899 1.00 95.12 198 GLN A C 1
ATOM 1603 O O . GLN A 1 198 ? -21.258 -4.063 18.673 1.00 95.12 198 GLN A O 1
ATOM 1608 N N . PRO A 1 199 ? -19.130 -3.457 18.291 1.00 95.81 199 PRO A N 1
ATOM 1609 C CA . PRO A 1 199 ? -18.837 -3.151 19.694 1.00 95.81 199 PRO A CA 1
ATOM 1610 C C . PRO A 1 199 ? -19.876 -2.289 20.427 1.00 95.81 199 PRO A C 1
ATOM 1612 O O . PRO A 1 199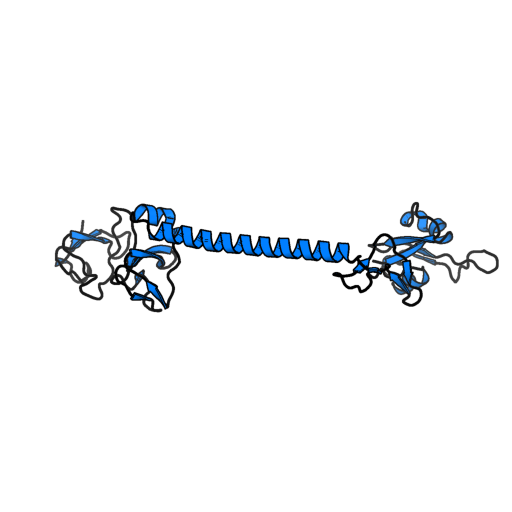 ? -20.112 -2.510 21.610 1.00 95.81 199 PRO A O 1
ATOM 1615 N N . LYS A 1 200 ? -20.540 -1.357 19.730 1.00 90.62 200 LYS A N 1
ATOM 1616 C CA . LYS A 1 200 ? -21.620 -0.521 20.284 1.00 90.62 200 LYS A CA 1
ATOM 1617 C C . LYS A 1 200 ? -22.913 -1.287 20.618 1.00 90.62 200 LYS A C 1
ATOM 1619 O O . LYS A 1 200 ? -23.664 -0.856 21.484 1.00 90.62 200 LYS A O 1
ATOM 1624 N N . ASP A 1 201 ? -23.177 -2.398 19.929 1.00 91.12 201 ASP A N 1
ATOM 1625 C CA . ASP A 1 201 ? -24.436 -3.153 20.011 1.00 91.12 201 ASP A CA 1
ATOM 1626 C C . ASP A 1 201 ? -24.355 -4.330 20.998 1.00 91.12 201 ASP A C 1
ATOM 1628 O O . ASP A 1 201 ? -25.373 -4.932 21.337 1.00 91.12 201 ASP A O 1
ATOM 1632 N N . VAL A 1 202 ? -23.150 -4.669 21.472 1.00 91.25 202 VAL A N 1
ATOM 1633 C CA . VAL A 1 202 ? -22.895 -5.798 22.382 1.00 91.25 202 VAL A CA 1
ATOM 1634 C C . VAL A 1 202 ? -22.104 -5.363 23.629 1.00 91.25 202 VAL A C 1
ATOM 1636 O O . VAL A 1 202 ? -20.965 -5.804 23.822 1.00 91.25 202 VAL A O 1
ATOM 1639 N N . PRO A 1 203 ? -22.693 -4.544 24.527 1.00 88.00 203 PRO A N 1
ATOM 1640 C CA . PRO A 1 203 ? -22.024 -4.037 25.736 1.00 88.00 203 PRO A CA 1
ATOM 1641 C C . PRO A 1 203 ? -21.527 -5.146 26.685 1.00 88.00 203 PRO A C 1
ATOM 1643 O O . PRO A 1 203 ? -20.572 -4.959 27.435 1.00 88.00 203 PRO A O 1
ATOM 1646 N N . ALA A 1 204 ? -22.125 -6.341 26.611 1.00 88.19 204 ALA A N 1
ATOM 1647 C CA . ALA A 1 204 ? -21.668 -7.533 27.326 1.00 88.19 204 ALA A CA 1
ATOM 1648 C C . ALA A 1 204 ? -20.306 -8.082 26.840 1.00 88.19 204 ALA A C 1
ATOM 1650 O O . ALA A 1 204 ? -19.625 -8.792 27.584 1.00 88.19 204 ALA A O 1
ATOM 1651 N N . LEU A 1 205 ? -19.922 -7.800 25.589 1.00 93.62 205 LEU A N 1
ATOM 1652 C CA . LEU A 1 205 ? -18.685 -8.276 24.955 1.00 93.62 205 LEU A CA 1
ATOM 1653 C C . LEU A 1 205 ? -17.629 -7.174 24.834 1.00 93.62 205 LEU A C 1
ATOM 1655 O O . LEU A 1 205 ? -16.434 -7.473 24.907 1.00 93.62 205 LEU A O 1
ATOM 1659 N N . PHE A 1 206 ? -18.055 -5.920 24.674 1.00 94.62 206 PHE A N 1
ATOM 1660 C CA . PHE A 1 206 ? -17.188 -4.755 24.535 1.00 94.62 206 PHE A CA 1
ATOM 1661 C C . PHE A 1 206 ? -17.642 -3.604 25.425 1.00 94.62 206 PHE A C 1
ATOM 1663 O O . PHE A 1 206 ? -18.823 -3.307 25.527 1.00 94.62 206 PHE A O 1
ATOM 1670 N N . THR A 1 207 ? -16.682 -2.883 25.992 1.00 91.19 207 THR A N 1
ATOM 1671 C CA . THR A 1 207 ? -16.933 -1.619 26.692 1.00 91.19 207 THR A CA 1
ATOM 1672 C C . THR A 1 207 ? -16.232 -0.491 25.953 1.00 91.19 207 THR A C 1
ATOM 1674 O O . THR A 1 207 ? -15.062 -0.626 25.588 1.00 91.19 207 THR A O 1
ATOM 1677 N N . LYS A 1 208 ? -16.932 0.623 25.730 1.00 92.88 208 LYS A N 1
ATOM 1678 C CA . LYS A 1 208 ? -16.335 1.847 25.185 1.00 92.88 208 LYS A CA 1
ATOM 1679 C C . LYS A 1 208 ? -15.279 2.377 26.161 1.00 92.88 208 LYS A C 1
ATOM 1681 O O . LYS A 1 208 ? -15.547 2.498 27.353 1.00 92.88 208 LYS A O 1
ATOM 1686 N N . VAL A 1 209 ? -14.079 2.657 25.667 1.00 93.12 209 VAL A N 1
ATOM 1687 C CA . VAL A 1 209 ? -13.007 3.286 26.445 1.00 93.12 209 VAL A CA 1
ATOM 1688 C C . VAL A 1 209 ? -13.297 4.783 26.528 1.00 93.12 209 VAL A C 1
ATOM 1690 O O . VAL A 1 209 ? -13.562 5.412 25.505 1.00 93.12 209 VAL A O 1
ATOM 1693 N N . ALA A 1 210 ? -13.258 5.338 27.736 1.00 89.62 210 ALA A N 1
ATOM 1694 C CA . ALA A 1 210 ? -13.616 6.724 28.021 1.00 89.62 210 ALA A CA 1
ATOM 1695 C C . ALA A 1 210 ? -12.651 7.327 29.054 1.00 89.62 210 ALA A C 1
ATOM 1697 O O . ALA A 1 210 ? -11.990 6.590 29.796 1.00 89.62 210 ALA A O 1
ATOM 1698 N N . TYR A 1 211 ? -12.560 8.657 29.116 1.00 88.50 211 TYR A N 1
ATOM 1699 C CA . TYR A 1 211 ? -11.744 9.308 30.143 1.00 88.50 211 TYR A CA 1
ATOM 1700 C C . TYR A 1 211 ? -12.396 9.176 31.535 1.00 88.50 211 TYR A C 1
ATOM 1702 O O . TYR A 1 211 ? -13.620 9.107 31.648 1.00 88.50 211 TYR A O 1
ATOM 1710 N N . PRO A 1 212 ? -11.613 9.177 32.631 1.00 81.00 212 PRO A N 1
ATOM 1711 C CA . PRO A 1 212 ? -12.159 9.177 33.981 1.00 81.00 212 PRO A CA 1
ATOM 1712 C C . PRO A 1 212 ? -13.151 10.326 34.198 1.00 81.00 212 PRO A C 1
ATOM 1714 O O . PRO A 1 212 ? -12.810 11.493 34.008 1.00 81.00 212 PRO A O 1
ATOM 1717 N N . GLY A 1 213 ? -14.364 9.988 34.640 1.00 77.81 213 GLY A N 1
ATOM 1718 C CA . GLY A 1 213 ? -15.446 10.950 34.874 1.00 77.81 213 GLY A CA 1
ATOM 1719 C C . GLY A 1 213 ? -16.319 11.239 33.651 1.00 77.81 213 GLY A C 1
ATOM 1720 O O . GLY A 1 213 ? -17.293 11.976 33.782 1.00 77.81 213 GLY A O 1
ATOM 1721 N N . GLU A 1 214 ? -16.012 10.660 32.491 1.00 84.75 214 GLU A N 1
ATOM 1722 C CA . GLU A 1 214 ? -16.937 10.625 31.363 1.00 84.75 214 GLU A CA 1
ATOM 1723 C C . GLU A 1 214 ? -18.028 9.588 31.646 1.00 84.75 214 GLU A C 1
ATOM 1725 O O . GLU A 1 214 ? -17.755 8.420 31.928 1.00 84.75 214 GLU A O 1
ATOM 1730 N N . ILE A 1 215 ? -19.274 10.046 31.621 1.00 85.19 215 ILE A N 1
ATOM 1731 C CA . ILE A 1 215 ? -20.445 9.231 31.919 1.00 85.19 215 ILE A CA 1
ATOM 1732 C C . ILE A 1 215 ? -20.963 8.688 30.577 1.00 85.19 215 ILE A C 1
ATOM 1734 O O . ILE A 1 215 ? -21.171 9.469 29.650 1.00 85.19 215 ILE A O 1
ATOM 1738 N N . PRO A 1 216 ? -21.151 7.368 30.414 1.00 85.38 216 PRO A N 1
ATOM 1739 C CA . PRO A 1 216 ? -21.648 6.809 29.162 1.00 85.38 216 PRO A CA 1
ATOM 1740 C C . PRO A 1 216 ? -23.144 7.090 28.976 1.00 85.38 216 PRO A C 1
ATOM 1742 O O . PRO A 1 216 ? -23.877 7.310 29.937 1.00 85.38 216 PRO A O 1
ATOM 1745 N N . VAL A 1 217 ? -23.631 7.027 27.738 1.00 88.38 217 VAL A N 1
ATOM 1746 C CA . VAL A 1 217 ? -25.077 6.980 27.476 1.00 88.38 217 VAL A CA 1
ATOM 1747 C C . VAL A 1 217 ? -25.614 5.605 27.876 1.00 88.38 217 VAL A C 1
ATOM 1749 O O . VAL A 1 217 ? -24.940 4.594 27.677 1.00 88.38 217 VAL A O 1
ATOM 1752 N N . PHE A 1 218 ? -26.821 5.558 28.438 1.00 89.75 218 PHE A N 1
ATOM 1753 C CA . PHE A 1 218 ? -27.503 4.309 28.766 1.00 89.75 218 PHE A CA 1
ATOM 1754 C C . PHE A 1 218 ? -27.652 3.432 27.519 1.00 89.75 218 PHE A C 1
ATOM 1756 O O . PHE A 1 218 ? -28.192 3.864 26.497 1.00 89.75 218 PHE A O 1
ATOM 1763 N N . VAL A 1 219 ? -27.242 2.173 27.642 1.00 87.06 219 VAL A N 1
ATOM 1764 C CA . VAL A 1 219 ? -27.462 1.134 26.639 1.00 87.06 219 VAL A CA 1
ATOM 1765 C C . VAL A 1 219 ? -28.322 0.057 27.274 1.00 87.06 219 VAL A C 1
ATOM 1767 O O . VAL A 1 219 ? -28.036 -0.391 28.378 1.00 87.06 219 VAL A O 1
ATOM 1770 N N . GLN A 1 220 ? -29.382 -0.351 26.577 1.00 89.06 220 GLN A N 1
ATOM 1771 C CA . GLN A 1 220 ? -30.308 -1.368 27.064 1.00 89.06 220 GLN A CA 1
ATOM 1772 C C . GLN A 1 220 ? -29.565 -2.693 27.318 1.00 89.06 220 GLN A C 1
ATOM 1774 O O . GLN A 1 220 ? -29.085 -3.291 26.350 1.00 89.06 220 GLN A O 1
ATOM 1779 N N . PRO A 1 221 ? -29.511 -3.188 28.572 1.00 87.56 221 PRO A N 1
ATOM 1780 C CA . PRO A 1 221 ? -28.844 -4.450 28.862 1.00 87.56 221 PRO A CA 1
ATOM 1781 C C . PRO A 1 221 ? -29.535 -5.635 28.185 1.00 87.56 221 PRO A C 1
ATOM 1783 O O . PRO A 1 221 ? -30.764 -5.672 28.045 1.00 87.56 221 PRO A O 1
ATOM 1786 N N . THR A 1 222 ? -28.729 -6.611 27.780 1.00 81.94 222 THR A N 1
ATOM 1787 C CA . THR A 1 222 ? -29.140 -7.855 27.112 1.00 81.94 222 THR A CA 1
ATOM 1788 C C . THR A 1 222 ? -29.095 -9.069 28.043 1.00 81.94 222 THR A C 1
ATOM 1790 O O . THR A 1 222 ? -29.664 -10.115 27.721 1.00 81.94 222 THR A O 1
ATOM 1793 N N . GLY A 1 223 ? -28.457 -8.945 29.210 1.00 79.19 223 GLY A N 1
ATOM 1794 C CA . GLY A 1 223 ? -28.371 -9.974 30.239 1.00 79.19 223 GLY A CA 1
ATOM 1795 C C . GLY A 1 223 ? -28.002 -9.408 31.614 1.00 79.19 223 GLY A C 1
ATOM 1796 O O . GLY A 1 223 ? -28.154 -8.225 31.888 1.00 79.19 223 GLY A O 1
ATOM 1797 N N . ALA A 1 224 ? -27.555 -10.284 32.515 1.00 79.00 224 ALA A N 1
ATOM 1798 C CA . ALA A 1 224 ? -27.116 -9.875 33.854 1.00 79.00 224 ALA A CA 1
ATOM 1799 C C . ALA A 1 224 ? -25.692 -9.290 33.839 1.00 79.00 224 ALA A C 1
ATOM 1801 O O . ALA A 1 224 ? -25.322 -8.503 34.697 1.00 79.00 224 ALA A O 1
ATOM 1802 N N . GLN A 1 225 ? -24.879 -9.685 32.859 1.00 75.62 225 GLN A N 1
ATOM 1803 C CA . GLN A 1 225 ? -23.475 -9.291 32.749 1.00 75.62 225 GLN A CA 1
ATOM 1804 C C . GLN A 1 225 ? -23.254 -7.832 32.318 1.00 75.62 225 GLN A C 1
ATOM 1806 O O . GLN A 1 225 ? -22.145 -7.329 32.471 1.00 75.62 225 GLN A O 1
ATOM 1811 N N . ASP A 1 226 ? -24.270 -7.188 31.746 1.00 81.56 226 ASP A N 1
ATOM 1812 C CA . ASP A 1 226 ? -24.278 -5.790 31.299 1.00 81.56 226 ASP A CA 1
ATOM 1813 C C . ASP A 1 226 ? -25.316 -4.946 32.060 1.00 81.56 226 ASP A C 1
ATOM 1815 O O . ASP A 1 226 ? -25.629 -3.830 31.652 1.00 81.56 226 ASP A O 1
ATOM 1819 N N . ALA A 1 227 ? -25.851 -5.474 33.166 1.00 89.50 227 ALA A N 1
ATOM 1820 C CA . ALA A 1 227 ? -26.766 -4.751 34.035 1.00 89.50 227 ALA A CA 1
ATOM 1821 C C . ALA A 1 227 ? -26.020 -3.709 34.885 1.00 89.50 227 ALA A C 1
ATOM 1823 O O . ALA A 1 227 ? -24.898 -3.945 35.341 1.00 89.50 227 ALA A O 1
ATOM 1824 N N . TYR A 1 228 ? -26.662 -2.564 35.116 1.00 90.62 228 TYR A N 1
ATOM 1825 C CA . TYR A 1 228 ? -26.099 -1.476 35.914 1.00 90.62 228 TYR A CA 1
ATOM 1826 C C . TYR A 1 228 ? -26.274 -1.760 37.406 1.00 90.62 228 TYR A C 1
ATOM 1828 O O . TYR A 1 228 ? -27.357 -2.136 37.849 1.00 90.62 228 TYR A O 1
ATOM 1836 N N . ASN A 1 229 ? -25.230 -1.559 38.199 1.00 92.50 229 ASN A N 1
ATOM 1837 C CA . ASN A 1 229 ? -25.281 -1.742 39.646 1.00 92.50 229 ASN A CA 1
ATOM 1838 C C . ASN A 1 229 ? -25.602 -0.438 40.370 1.00 92.50 229 ASN A C 1
ATOM 1840 O O . ASN A 1 229 ? -25.562 0.645 39.784 1.00 92.50 229 ASN A O 1
ATOM 1844 N N . THR A 1 230 ? -25.915 -0.528 41.662 1.00 93.81 230 THR A N 1
ATOM 1845 C CA . THR A 1 230 ? -26.173 0.662 42.478 1.00 93.81 230 THR A CA 1
ATOM 1846 C C . THR A 1 230 ? -24.976 1.618 42.420 1.00 93.81 230 THR A C 1
ATOM 1848 O O . THR A 1 230 ? -23.850 1.229 42.732 1.00 93.81 230 THR A O 1
ATOM 1851 N N . GLY A 1 231 ? -25.224 2.878 42.063 1.00 90.50 231 GLY A N 1
ATOM 1852 C CA . GLY A 1 231 ? -24.210 3.925 41.924 1.00 90.50 231 GLY A CA 1
ATOM 1853 C C . GLY A 1 231 ? -23.662 4.121 40.506 1.00 90.50 231 GLY A C 1
ATOM 1854 O O . GLY A 1 231 ? -22.959 5.104 40.280 1.00 90.50 231 GLY A O 1
ATOM 1855 N N . ASP A 1 232 ? -23.981 3.246 39.546 1.00 90.81 232 ASP A N 1
ATOM 1856 C CA . ASP A 1 232 ? -23.588 3.453 38.147 1.00 90.81 232 ASP A CA 1
ATOM 1857 C C . ASP A 1 232 ? -24.329 4.653 37.550 1.00 90.81 232 ASP A C 1
ATOM 1859 O O . ASP A 1 232 ? -25.537 4.806 37.739 1.00 90.81 232 ASP A O 1
ATOM 1863 N N . GLN A 1 233 ? -23.609 5.496 36.808 1.00 91.94 233 GLN A N 1
ATOM 1864 C CA . GLN A 1 233 ? -24.142 6.723 36.221 1.00 91.94 233 GLN A CA 1
ATOM 1865 C C . GLN A 1 233 ? -24.199 6.632 34.697 1.00 91.94 233 GLN A C 1
ATOM 1867 O O . GLN A 1 233 ? -23.250 6.171 34.062 1.00 91.94 233 GLN A O 1
ATOM 1872 N N . VAL A 1 234 ?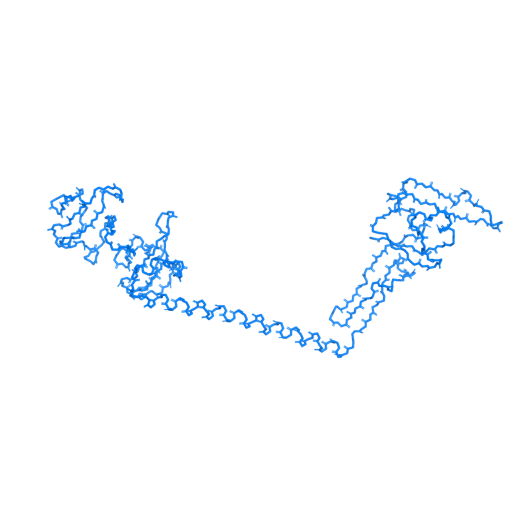 -25.297 7.112 34.111 1.00 91.62 234 VAL A N 1
ATOM 1873 C CA . VAL A 1 234 ? -25.507 7.162 32.658 1.00 91.62 234 VAL A CA 1
ATOM 1874 C C . VAL A 1 234 ? -26.193 8.454 32.224 1.00 91.62 234 VAL A C 1
ATOM 1876 O O . VAL A 1 234 ? -27.071 8.960 32.918 1.00 91.62 234 VAL A O 1
ATOM 1879 N N . HIS A 1 235 ? -25.859 8.963 31.043 1.00 92.50 235 HIS A N 1
ATOM 1880 C CA . HIS A 1 235 ? -26.688 9.941 30.340 1.00 92.50 235 HIS A CA 1
ATOM 1881 C C . HIS A 1 235 ? -27.892 9.246 29.687 1.00 92.50 235 HIS A C 1
ATOM 1883 O O . HIS A 1 235 ? -27.754 8.155 29.128 1.00 92.50 235 HIS A O 1
ATOM 1889 N N . TYR A 1 236 ? -29.078 9.860 29.721 1.00 92.38 236 TYR A N 1
ATOM 1890 C CA . TYR A 1 236 ? -30.255 9.315 29.033 1.00 92.38 236 TYR A CA 1
ATOM 1891 C C . TYR A 1 236 ? -31.251 10.407 28.590 1.00 92.38 236 TYR A C 1
ATOM 1893 O O . TYR A 1 236 ? -31.629 11.240 29.419 1.00 92.38 236 TYR A O 1
ATOM 1901 N N . PRO A 1 237 ? -31.785 10.356 27.347 1.00 88.44 237 PRO A N 1
ATOM 1902 C CA . PRO A 1 237 ? -31.538 9.327 26.326 1.00 88.44 237 PRO A CA 1
ATOM 1903 C C . PRO A 1 237 ? -30.266 9.529 25.489 1.00 88.44 237 PRO A C 1
ATOM 1905 O O . PRO A 1 237 ? -29.834 8.582 24.840 1.00 88.44 237 PRO A O 1
ATOM 1908 N N . THR A 1 238 ? -29.676 10.725 25.469 1.00 87.38 238 THR A N 1
ATOM 1909 C CA . THR A 1 238 ? -28.466 11.035 24.688 1.00 87.38 238 THR A CA 1
ATOM 1910 C C . THR A 1 238 ? -27.364 11.624 25.564 1.00 87.38 238 THR A C 1
ATOM 1912 O O . THR A 1 238 ? -27.615 12.028 26.693 1.00 87.38 238 THR A O 1
ATOM 1915 N N . GLU A 1 239 ? -26.142 11.721 25.039 1.00 83.75 239 GLU A N 1
ATOM 1916 C CA . GLU A 1 239 ? -24.948 12.231 25.743 1.00 83.75 239 GLU A CA 1
ATOM 1917 C C . GLU A 1 239 ? -25.074 13.668 26.285 1.00 83.75 239 GLU A C 1
ATOM 1919 O O . GLU A 1 239 ? -24.313 14.069 27.157 1.00 83.75 239 GLU A O 1
ATOM 1924 N N . ASN A 1 240 ? -26.040 14.447 25.788 1.00 85.56 240 ASN A N 1
ATOM 1925 C CA . ASN A 1 240 ? -26.281 15.827 26.219 1.00 85.56 240 ASN A CA 1
ATOM 1926 C C . ASN A 1 240 ? -27.467 15.958 27.193 1.00 85.56 240 ASN A C 1
ATOM 1928 O O . ASN A 1 240 ? -27.809 17.071 27.600 1.00 85.56 240 ASN A O 1
ATOM 1932 N N . ASP A 1 241 ? -28.119 14.847 27.539 1.00 91.88 241 ASP A N 1
ATOM 1933 C CA . ASP A 1 241 ? -29.259 14.808 28.457 1.00 91.88 241 ASP A CA 1
ATOM 1934 C C . ASP A 1 241 ? -28.809 14.621 29.920 1.00 91.88 241 ASP A C 1
ATOM 1936 O O . ASP A 1 241 ? -27.622 14.418 30.175 1.00 91.88 241 ASP A O 1
ATOM 1940 N N . PRO A 1 242 ? -29.709 14.725 30.919 1.00 93.69 242 PRO A N 1
ATOM 1941 C CA . PRO A 1 242 ? -29.333 14.565 32.319 1.00 93.69 242 PRO A CA 1
ATOM 1942 C C . PRO A 1 242 ? -28.681 13.217 32.634 1.00 93.69 242 PRO A C 1
ATOM 1944 O O . PRO A 1 242 ? -28.954 12.199 31.991 1.00 93.69 242 PRO A O 1
ATOM 1947 N N . VAL A 1 243 ? -27.856 13.230 33.678 1.00 94.19 243 VAL A N 1
ATOM 1948 C CA . VAL A 1 243 ? -27.257 12.028 34.251 1.00 94.19 243 VAL A CA 1
ATOM 1949 C C . VAL A 1 243 ? -28.258 11.378 35.199 1.00 94.19 243 VAL A C 1
ATOM 1951 O O . VAL A 1 243 ? -28.939 12.057 35.971 1.00 94.19 243 VAL A O 1
ATOM 1954 N N . TYR A 1 244 ? -28.317 10.056 35.158 1.00 95.69 244 TYR A N 1
ATOM 1955 C CA . TYR A 1 244 ? -29.070 9.223 36.079 1.00 95.69 244 TYR A CA 1
ATOM 1956 C C . TYR A 1 244 ? -28.123 8.250 36.771 1.00 95.69 244 TYR A C 1
ATOM 1958 O O . TYR A 1 244 ? -27.328 7.587 36.113 1.00 95.69 244 TYR A O 1
ATOM 1966 N N . GLU A 1 245 ? -28.234 8.150 38.090 1.00 95.50 245 GLU A N 1
ATOM 1967 C CA . GLU A 1 245 ? -27.547 7.172 38.930 1.00 95.50 245 GLU A CA 1
ATOM 1968 C C . GLU A 1 245 ? -28.487 6.002 39.241 1.00 95.50 245 GLU A C 1
ATOM 1970 O O . GLU A 1 245 ? -29.637 6.217 39.642 1.00 95.50 245 GLU A O 1
ATOM 1975 N N . SER A 1 246 ? -28.031 4.766 39.039 1.00 95.94 246 SER A N 1
ATOM 1976 C CA . SER A 1 246 ? -28.809 3.566 39.355 1.00 95.94 246 SER A CA 1
ATOM 1977 C C . SER A 1 246 ? -28.927 3.388 40.871 1.00 95.94 246 SER A C 1
ATOM 1979 O O . SER A 1 246 ? -27.949 3.499 41.608 1.00 95.94 246 SER A O 1
ATOM 1981 N N . LEU A 1 247 ? -30.130 3.078 41.349 1.00 96.62 247 LEU A N 1
ATOM 1982 C CA . LEU A 1 247 ? -30.449 2.895 42.771 1.00 96.62 247 LEU A CA 1
ATOM 1983 C C . LEU A 1 247 ? -30.527 1.425 43.201 1.00 96.62 247 LEU A C 1
ATOM 1985 O O . LEU A 1 247 ? -30.774 1.148 44.377 1.00 96.62 247 LEU A O 1
ATOM 1989 N N . ILE A 1 248 ? -30.394 0.493 42.257 1.00 94.88 248 ILE A N 1
ATOM 1990 C CA . ILE A 1 248 ? -30.510 -0.947 42.495 1.00 94.88 248 ILE A CA 1
ATOM 1991 C C . ILE A 1 248 ? -29.391 -1.704 41.779 1.00 94.88 248 ILE A C 1
ATOM 1993 O O . ILE A 1 248 ? -28.902 -1.264 40.738 1.00 94.88 248 ILE A O 1
ATOM 1997 N N . ASP A 1 249 ? -29.033 -2.861 42.332 1.00 93.50 249 ASP A N 1
ATOM 1998 C CA . ASP A 1 249 ? -28.136 -3.815 41.684 1.00 93.50 249 ASP A CA 1
ATOM 1999 C C . ASP A 1 249 ? -28.864 -4.562 40.560 1.00 93.50 249 ASP A C 1
ATOM 2001 O O . ASP A 1 249 ? -30.085 -4.744 40.619 1.00 93.50 249 ASP A O 1
ATOM 2005 N N . ASP A 1 250 ? -28.109 -4.993 39.547 1.00 93.00 250 ASP A N 1
ATOM 2006 C CA . ASP A 1 250 ? -28.627 -5.686 38.361 1.00 93.00 250 ASP A CA 1
ATOM 2007 C C . ASP A 1 250 ? -29.764 -4.920 37.633 1.00 93.00 250 ASP A C 1
ATOM 2009 O O . ASP A 1 250 ? -30.734 -5.506 37.142 1.00 93.00 250 ASP A O 1
ATOM 2013 N N . ASN A 1 251 ? -29.668 -3.590 37.550 1.00 94.06 251 ASN A N 1
ATOM 2014 C CA . ASN A 1 251 ? -30.643 -2.738 36.875 1.00 94.06 251 ASN A CA 1
ATOM 2015 C C . ASN A 1 251 ? -30.570 -2.891 35.349 1.00 94.06 251 ASN A C 1
ATOM 2017 O O . ASN A 1 251 ? -29.611 -2.471 34.697 1.00 94.06 251 ASN A O 1
ATOM 2021 N N . VAL A 1 252 ? -31.631 -3.460 34.776 1.00 93.31 252 VAL A N 1
ATOM 2022 C CA . VAL A 1 252 ? -31.773 -3.704 33.331 1.00 93.31 252 VAL A CA 1
ATOM 2023 C C . VAL A 1 252 ? -32.789 -2.785 32.650 1.00 93.31 252 VAL A C 1
ATOM 2025 O O . VAL A 1 252 ? -33.090 -2.969 31.472 1.00 93.31 252 VAL A O 1
ATOM 2028 N N . TRP A 1 253 ? -33.363 -1.815 33.361 1.00 93.25 253 TRP A N 1
ATOM 2029 C CA . TRP A 1 253 ? -34.428 -0.955 32.835 1.00 93.25 253 TRP A CA 1
ATOM 2030 C C . TRP A 1 253 ? -33.945 0.476 32.630 1.00 93.25 253 TRP A C 1
ATOM 2032 O O . TRP A 1 253 ? -33.157 0.985 33.420 1.00 93.25 253 TRP A O 1
ATOM 2042 N N . SER A 1 254 ? -34.458 1.155 31.602 1.00 94.25 254 SER A N 1
ATOM 2043 C CA . SER A 1 254 ? -34.134 2.563 31.349 1.00 94.25 254 SER A CA 1
ATOM 2044 C C . SER A 1 254 ? -34.727 3.501 32.418 1.00 94.25 254 SER A C 1
ATOM 2046 O O . SER A 1 254 ? -35.738 3.156 33.048 1.00 94.25 254 SER A O 1
ATOM 2048 N N . PRO A 1 255 ? -34.197 4.733 32.578 1.00 95.12 255 PRO A N 1
ATOM 2049 C CA . PRO A 1 255 ? -34.799 5.755 33.440 1.00 95.12 255 PRO A CA 1
ATOM 2050 C C . PRO A 1 255 ? -36.260 6.094 33.108 1.00 95.12 255 PRO A C 1
ATOM 2052 O O . PRO A 1 255 ? -36.988 6.578 33.972 1.00 95.12 255 PRO A O 1
ATOM 2055 N N . THR A 1 256 ? -36.713 5.835 31.875 1.00 95.25 256 THR A N 1
ATOM 2056 C CA . THR A 1 256 ? -38.120 6.027 31.480 1.00 95.25 256 THR A CA 1
ATOM 2057 C C . THR A 1 256 ? -38.995 4.832 31.841 1.00 95.25 256 THR A C 1
ATOM 2059 O O . THR A 1 256 ? -40.113 5.026 32.318 1.00 95.25 256 THR A O 1
ATOM 2062 N N . ASP A 1 257 ? -38.506 3.608 31.633 1.00 96.00 257 ASP A N 1
ATOM 2063 C CA . ASP A 1 257 ? -39.295 2.388 31.846 1.00 96.00 257 ASP A CA 1
ATOM 2064 C C . ASP A 1 257 ? -39.423 2.028 33.327 1.00 96.00 257 ASP A C 1
ATOM 2066 O O . ASP A 1 257 ? -40.456 1.511 33.760 1.00 96.00 257 ASP A O 1
ATOM 2070 N N . TYR A 1 258 ? -38.395 2.334 34.123 1.00 95.69 258 TYR A N 1
ATOM 2071 C CA . TYR A 1 258 ? -38.403 2.104 35.564 1.00 95.69 258 TYR A CA 1
ATOM 2072 C C . TYR A 1 258 ? -37.790 3.278 36.347 1.00 95.69 258 TYR A C 1
ATOM 2074 O O . TYR A 1 258 ? -36.721 3.146 36.944 1.00 95.69 258 TYR A O 1
ATOM 2082 N N . PRO A 1 259 ? -38.488 4.428 36.439 1.00 94.88 259 PRO A N 1
ATOM 2083 C CA . PRO A 1 259 ? -37.964 5.629 37.099 1.00 94.88 259 PRO A CA 1
ATOM 2084 C C . PRO A 1 259 ? -37.621 5.438 38.582 1.00 94.88 259 PRO A C 1
ATOM 2086 O O . PRO A 1 259 ? -36.862 6.209 39.147 1.00 94.88 259 PRO A O 1
ATOM 2089 N N . GLN A 1 260 ? -38.193 4.422 39.238 1.00 95.62 260 GLN A N 1
ATOM 2090 C CA . GLN A 1 260 ? -37.914 4.111 40.645 1.00 95.62 260 GLN A CA 1
ATOM 2091 C C . GLN A 1 260 ? -36.525 3.492 40.854 1.00 95.62 260 GLN A C 1
ATOM 2093 O O . GLN A 1 260 ? -36.027 3.502 41.976 1.00 95.62 260 GLN A O 1
ATOM 2098 N N . GLY A 1 261 ? -35.920 2.943 39.797 1.00 94.38 261 GLY A N 1
ATOM 2099 C CA . GLY A 1 261 ? -34.568 2.387 39.825 1.00 94.38 261 GLY A CA 1
ATOM 2100 C C . GLY A 1 261 ? -33.473 3.415 39.559 1.00 94.38 261 GLY A C 1
ATOM 2101 O O . GLY A 1 261 ? -32.310 3.034 39.561 1.00 94.38 261 GLY A O 1
ATOM 2102 N N . TRP A 1 262 ? -33.818 4.686 39.331 1.00 97.19 262 TRP A N 1
ATOM 2103 C CA . TRP A 1 262 ? -32.871 5.726 38.934 1.00 97.19 262 TRP A CA 1
ATOM 2104 C C . TRP A 1 262 ? -33.089 7.026 39.711 1.00 97.19 262 TRP A C 1
ATOM 2106 O O . TRP A 1 262 ? -34.220 7.418 39.999 1.00 97.19 262 TRP A O 1
ATOM 2116 N N . GLN A 1 263 ? -32.003 7.737 40.001 1.00 96.69 263 GLN A N 1
ATOM 2117 C CA . GLN A 1 263 ? -32.019 9.096 40.530 1.00 96.69 263 GLN A CA 1
ATOM 2118 C C . GLN A 1 263 ? -31.327 10.033 39.546 1.00 96.69 263 GLN A C 1
ATOM 2120 O O . GLN A 1 263 ? -30.163 9.839 39.223 1.00 96.69 263 GLN A O 1
ATOM 2125 N N . GLN A 1 264 ? -32.026 11.073 39.092 1.00 95.31 264 GLN A N 1
ATOM 2126 C CA . GLN A 1 264 ? -31.392 12.128 38.306 1.00 95.31 264 GLN A CA 1
ATOM 2127 C C . GLN A 1 264 ? -30.428 12.933 39.195 1.00 95.31 264 GLN A C 1
ATOM 2129 O O . GLN A 1 264 ? -30.816 13.346 40.296 1.00 95.31 264 GLN A O 1
ATOM 2134 N N . VAL A 1 265 ? -29.205 13.151 38.706 1.00 89.69 265 VAL A N 1
ATOM 2135 C CA . VAL A 1 265 ? -28.109 13.866 39.389 1.00 89.69 265 VAL A CA 1
ATOM 2136 C C . VAL A 1 265 ? -27.854 15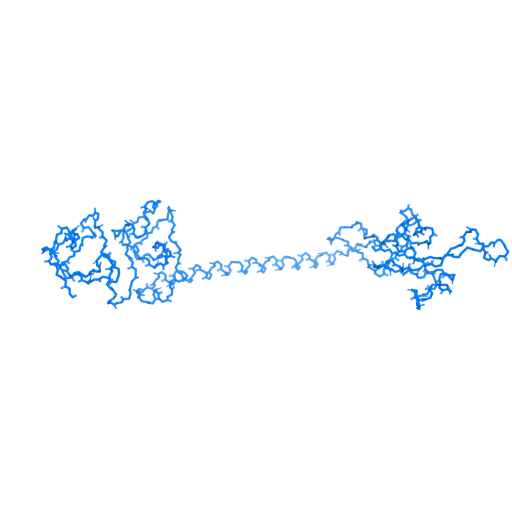.241 38.782 1.00 89.69 265 VAL A C 1
ATOM 2138 O O . VAL A 1 265 ? -28.073 15.415 37.560 1.00 89.69 265 VAL A O 1
#

Secondary structure (DSSP, 8-state):
-EEEE--HHHHHH-HHHHTTPPTT-EEEESS--S-EEE--B-TTSSB-TTT-EEETTTTT-THHHHHTT-EEB-PPP--TTTEEE-TT--EEETTTTEEE--EEEPPHHHHHHHHHHHHHHHHHHHHHHHHHHHHHHHHHHHHHT---HHHHHHTGGGSPBP-TT-EEPTT-EEEEEETTEEEEEEE-S-EE--TT--TTT-TTTEEE---TTPPPBP---SSSTTPBPTT-EEE-SSTTSPEEEE-STTB-S-TTT-GGGEEE-

Sequence (265 aa):
MKAIIATALDKQYNAAYLGNAEVGSIKTFIRMPKDWRHIVLDENNQIDKALSWSSAFFRTDTDKHAIAGFYDVVVPAYNTQTQYYLPEQIYFDVENLVFTYPVHDFTQAEIDAKLKDEKINESNSLKQELIQQKLEAQILESAQAESDDTVALDNQALYPFWEVGVAYTVGFKVQAFDGVDVFLYKCVQPHTSQEDWQPKDVPALFTKVAYPGEIPVFVQPTGAQDAYNTGDQVHYPTENDPVYESLIDDNVWSPTDYPQGWQQV

pLDDT: mean 92.59, std 5.09, range [67.62, 98.56]

Mean predicted aligned error: 10.56 Å

Nearest PDB structures (foldseek):
  4nyu-assembly1_A  TM=6.033E-01  e=1.786E-05  Vibrio cholerae O1 str. NHCC-010F
  4nz3-assembly1_B  TM=6.068E-01  e=3.092E-05  Vibrio cholerae O1 str. NHCC-010F
  1f2u-assembly1_D  TM=4.156E-01  e=8.305E+00  Pyrococcus furiosus

Organism: NCBI:txid2683592